Protein AF-A0A453N2D8-F1 (afdb_monomer)

Organism: Aegilops tauschii subsp. strangulata (NCBI:txid200361)

Foldseek 3Di:
DDDDDDPPDPDPDDDDPAPEEEAEEEQDDDPPPPDPPPDPDDDDDDDDDDDDDDDDPDPPPDPDCPDPPPDDDDAAQFADQWHWYWYWYDCVVVVDFIWTWTWTHHNVQQWIWTFIDGPPDDWTWIWIWGCCQWIWIDIPPDIDIDGGNRTDQGRCNCPPWAWDAWDDDPNAIWTWTDDPNFKIWTAGPPPSHTHYMYGDPPDDD

Solvent-accessible surface area (backbone atoms only — not comparable to full-atom values): 12905 Å² total; per-residue (Å²): 140,82,86,86,80,78,88,78,80,81,72,92,74,85,90,70,94,65,59,79,45,80,34,44,33,40,50,65,95,67,80,77,73,75,71,86,70,79,76,80,83,77,83,91,77,90,78,89,81,89,87,84,89,82,90,76,89,72,80,76,73,72,80,75,80,72,72,85,75,72,69,79,80,82,75,83,70,61,50,69,59,58,46,36,35,37,34,38,36,37,32,54,84,79,75,49,58,56,33,44,27,46,34,42,42,33,51,93,76,38,33,37,35,40,43,34,38,50,79,92,52,90,71,52,40,40,35,41,35,22,51,89,10,44,30,43,40,34,48,97,88,49,76,47,78,48,78,42,92,76,36,51,80,56,47,59,70,60,70,89,44,46,74,76,50,75,48,77,54,99,91,38,60,16,41,31,32,37,42,93,93,34,37,38,42,29,27,27,64,89,77,61,40,80,44,36,42,33,60,62,87,76,82,69,134

Secondary structure (DSSP, 8-state):
------------SS-S---EEEEEEE---------------PPPP-------------------------PPPPPPPPPPSEEEEEEEEE-GGGT--EEEEEEEEEGGGTEEEEEEEETT-SSPEEEEEETTSEEEEE-SS-EEEEE-TT-SPPTTTTTTPEEEEEEEETTEEEEEEEETTTEEEEEETTT--EEEEEE--S---

Radius of gyration: 25.48 Å; Cα contacts (8 Å, |Δi|>4): 328; chains: 1; bounding box: 40×33×103 Å

pLDDT: mean 71.45, std 26.88, range [21.84, 97.44]

InterPro domains:
  IPR038941 At4g14100-like [PTHR33880] (46-203)
  IPR059439 Domain of unknown function DUF8395 [PF28435] (78-203)

Nearest PDB structures (foldseek):
  2zf3-assembly1_B  TM=6.092E-01  e=2.807E-04  Chromobacterium violaceum
  8j07-assembly1_1N  TM=2.797E-01  e=1.535E-01  Homo sapiens
  8tie-assembly1_o  TM=2.659E-01  e=1.918E-01  Saccharomyces cerevisiae
  6rm3-assembly1_SGG  TM=3.012E-01  e=5.855E-01  Vairimorpha necatrix
  7mq8-assembly1_SG  TM=2.779E-01  e=1.429E+00  Homo sapiens

Mean predicted aligned error: 15.38 Å

Sequence (205 aa):
GAPLYGATFPHFRHTLPYCNFVWSVGIGRRIIPDKPQATPMAPPLLLLLLLPLLAVAAEAVPPNPAAAGGSAPPVPTPWPEQFHAVMFTNLTESGGRLQLIDLYYDWPRGRNLNLIHNQLSGDPTYDVEWTNGTSYIFDSASCRTIRFPVGVLPPDWLHGAVYLGRESTDGFDCHLWTKVDFVWYYEDVLTHRPVRWNFFNGTTP

Structure (mmCIF, N/CA/C/O backbone):
data_AF-A0A453N2D8-F1
#
_entry.id   AF-A0A453N2D8-F1
#
loop_
_atom_site.group_PDB
_atom_site.id
_atom_site.type_symbol
_atom_site.label_atom_id
_atom_site.label_alt_id
_atom_site.label_comp_id
_atom_site.label_asym_id
_atom_site.label_entity_id
_atom_site.label_seq_id
_atom_site.pdbx_PDB_ins_code
_atom_site.Cartn_x
_atom_site.Cartn_y
_atom_site.Cartn_z
_atom_site.occupancy
_atom_site.B_iso_or_equiv
_atom_site.auth_seq_id
_atom_site.auth_comp_id
_atom_site.auth_asym_id
_atom_site.auth_atom_id
_atom_site.pdbx_PDB_model_num
ATOM 1 N N . GLY A 1 1 ? 10.357 -14.069 -39.597 1.00 33.69 1 GLY A N 1
ATOM 2 C CA . GLY A 1 1 ? 10.489 -13.146 -38.459 1.00 33.69 1 GLY A CA 1
ATOM 3 C C . GLY A 1 1 ? 9.631 -11.942 -38.742 1.00 33.69 1 GLY A C 1
ATOM 4 O O . GLY A 1 1 ? 9.865 -11.296 -39.752 1.00 33.69 1 GLY A O 1
ATOM 5 N N . ALA A 1 2 ? 8.605 -11.710 -37.930 1.00 23.02 2 ALA A N 1
ATOM 6 C CA . ALA A 1 2 ? 7.723 -10.554 -38.047 1.00 23.02 2 ALA A CA 1
ATOM 7 C C . ALA A 1 2 ? 7.931 -9.658 -36.813 1.00 23.02 2 ALA A C 1
ATOM 9 O O . ALA A 1 2 ? 8.021 -10.199 -35.709 1.00 23.02 2 ALA A O 1
ATOM 10 N N . PRO A 1 3 ? 8.042 -8.329 -36.974 1.00 27.12 3 PRO A N 1
ATOM 11 C CA . PRO A 1 3 ? 8.184 -7.410 -35.857 1.00 27.12 3 PRO A CA 1
ATOM 12 C C . PRO A 1 3 ? 6.798 -7.125 -35.265 1.00 27.12 3 PRO A C 1
ATOM 14 O O . PRO A 1 3 ? 5.891 -6.705 -35.980 1.00 27.12 3 PRO A O 1
ATOM 17 N N . LEU A 1 4 ? 6.620 -7.346 -33.963 1.00 27.33 4 LEU A N 1
ATOM 18 C CA . LEU A 1 4 ? 5.427 -6.899 -33.241 1.00 27.33 4 LEU A CA 1
ATOM 19 C C . LEU A 1 4 ? 5.708 -5.515 -32.648 1.00 27.33 4 LEU A C 1
ATOM 21 O O . LEU A 1 4 ? 6.215 -5.382 -31.539 1.00 27.33 4 LEU A O 1
ATOM 25 N N . TYR A 1 5 ? 5.399 -4.485 -33.433 1.00 26.39 5 TYR A N 1
ATOM 26 C CA . TYR A 1 5 ? 5.182 -3.130 -32.939 1.00 26.39 5 TYR A CA 1
ATOM 27 C C . TYR A 1 5 ? 3.819 -3.050 -32.232 1.00 26.39 5 TYR A C 1
ATOM 29 O O . TYR A 1 5 ? 2.822 -3.534 -32.763 1.00 26.39 5 TYR A O 1
ATOM 37 N N . GLY A 1 6 ? 3.776 -2.347 -31.096 1.00 26.92 6 GLY A N 1
ATOM 38 C CA . GLY A 1 6 ? 2.590 -1.605 -30.657 1.00 26.92 6 GLY A CA 1
ATOM 39 C C . GLY A 1 6 ? 1.570 -2.356 -29.801 1.00 26.92 6 GLY A C 1
ATOM 40 O O . GLY A 1 6 ? 0.474 -2.656 -30.262 1.00 26.92 6 GLY A O 1
ATOM 41 N N . ALA A 1 7 ? 1.858 -2.528 -28.509 1.00 24.12 7 ALA A N 1
ATOM 42 C CA . ALA A 1 7 ? 0.799 -2.623 -27.505 1.00 24.12 7 ALA A CA 1
ATOM 43 C C . ALA A 1 7 ? 0.408 -1.202 -27.064 1.00 24.12 7 ALA A C 1
ATOM 45 O O . ALA A 1 7 ? 0.844 -0.697 -26.034 1.00 24.12 7 ALA A O 1
ATOM 46 N N . THR A 1 8 ? -0.385 -0.512 -27.882 1.00 21.84 8 THR A N 1
ATOM 47 C CA . THR A 1 8 ? -1.130 0.672 -27.436 1.00 21.84 8 THR A CA 1
ATOM 48 C C . THR A 1 8 ? -2.208 0.210 -26.459 1.00 21.84 8 THR A C 1
ATOM 50 O O . THR A 1 8 ? -3.181 -0.407 -26.883 1.00 21.84 8 THR A O 1
ATOM 53 N N . PHE A 1 9 ? -2.045 0.491 -25.163 1.00 29.12 9 PHE A N 1
ATOM 54 C CA . PHE A 1 9 ? -3.121 0.374 -24.175 1.00 29.12 9 PHE A CA 1
ATOM 55 C C . PHE A 1 9 ? -4.061 1.578 -24.345 1.00 29.12 9 PHE A C 1
ATOM 57 O O . PHE A 1 9 ? -3.649 2.706 -24.057 1.00 29.12 9 PHE A O 1
ATOM 64 N N . PRO A 1 10 ? -5.301 1.407 -24.837 1.00 27.83 10 PRO A N 1
ATOM 65 C CA . PRO A 1 10 ? -6.215 2.526 -24.958 1.00 27.83 10 PRO A CA 1
ATOM 66 C C . PRO A 1 10 ? -6.803 2.856 -23.579 1.00 27.83 10 PRO A C 1
ATOM 68 O O . PRO A 1 10 ? -7.276 1.981 -22.862 1.00 27.83 10 PRO A O 1
ATOM 71 N N . HIS A 1 11 ? -6.787 4.146 -23.242 1.00 29.97 11 HIS A N 1
ATOM 72 C CA . HIS A 1 11 ? -7.675 4.799 -22.275 1.00 29.97 11 HIS A CA 1
ATOM 73 C C . HIS A 1 11 ? -7.735 4.250 -20.834 1.00 29.97 11 HIS A C 1
ATOM 75 O O . HIS A 1 11 ? -8.739 3.696 -20.405 1.00 29.97 11 HIS A O 1
ATOM 81 N N . PHE A 1 12 ? -6.731 4.592 -20.017 1.00 31.98 12 PHE A N 1
ATOM 82 C CA . PHE A 1 12 ? -6.930 4.773 -18.563 1.00 31.98 12 PHE A CA 1
ATOM 83 C C . PHE A 1 12 ? -7.406 6.192 -18.190 1.00 31.98 12 PHE A C 1
ATOM 85 O O . PHE A 1 12 ? -7.742 6.463 -17.038 1.00 31.98 12 PHE A O 1
ATOM 92 N N . ARG A 1 13 ? -7.477 7.119 -19.157 1.00 29.47 13 ARG A N 1
ATOM 93 C CA . ARG A 1 13 ? -7.982 8.479 -18.933 1.00 29.47 13 ARG A CA 1
ATOM 94 C C . ARG A 1 13 ? -9.481 8.544 -19.235 1.00 29.47 13 ARG A C 1
ATOM 96 O O . ARG A 1 13 ? -9.863 8.385 -20.388 1.00 29.47 13 ARG A O 1
ATOM 103 N N . HIS A 1 14 ? -10.264 8.873 -18.206 1.00 29.16 14 HIS A N 1
ATOM 104 C CA . HIS A 1 14 ? -11.689 9.238 -18.235 1.00 29.16 14 HIS A CA 1
ATOM 105 C C . HIS A 1 14 ? -12.698 8.087 -18.393 1.00 29.16 14 HIS A C 1
ATOM 107 O O . HIS A 1 14 ? -13.226 7.929 -19.480 1.00 29.16 14 HIS A O 1
ATOM 113 N N . THR A 1 15 ? -13.010 7.357 -17.306 1.00 25.28 15 THR A N 1
ATOM 114 C CA . THR A 1 15 ? -14.372 6.849 -16.953 1.00 25.28 15 THR A CA 1
ATOM 115 C C . THR A 1 15 ? -14.331 5.800 -15.829 1.00 25.28 15 THR A C 1
ATOM 117 O O . THR A 1 15 ? -14.764 4.668 -16.015 1.00 25.28 15 THR A O 1
ATOM 120 N N . LEU A 1 16 ? -13.851 6.151 -14.635 1.00 27.80 16 LEU A N 1
ATOM 121 C CA . LEU A 1 16 ? -14.318 5.486 -13.412 1.00 27.80 16 LEU A CA 1
ATOM 122 C C . LEU A 1 16 ? -14.614 6.586 -12.383 1.00 27.80 16 LEU A C 1
ATOM 124 O O . LEU A 1 16 ? -13.899 7.593 -12.363 1.00 27.80 16 LEU A O 1
ATOM 128 N N . PRO A 1 17 ? -15.669 6.464 -11.561 1.00 23.95 17 PRO A N 1
ATOM 129 C CA . PRO A 1 17 ? -15.865 7.336 -10.412 1.00 23.95 17 PRO A CA 1
ATOM 130 C C . PRO A 1 17 ? -14.797 6.973 -9.372 1.00 23.95 17 PRO A C 1
ATOM 132 O O . PRO A 1 17 ? -15.037 6.212 -8.443 1.00 23.95 17 PRO A O 1
ATOM 135 N N . TYR A 1 18 ? -13.569 7.441 -9.587 1.00 28.91 18 TYR A N 1
ATOM 136 C CA . TYR A 1 18 ? -12.449 7.163 -8.702 1.00 28.91 18 TYR A CA 1
ATOM 137 C C . TYR A 1 18 ? -12.652 7.933 -7.396 1.00 28.91 18 TYR A C 1
ATOM 139 O O . TYR A 1 18 ? -12.606 9.165 -7.374 1.00 28.91 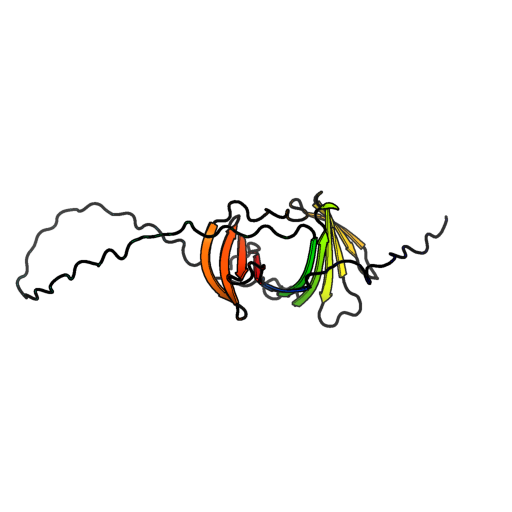18 TYR A O 1
ATOM 147 N N . CYS A 1 19 ? -12.848 7.223 -6.287 1.00 27.41 19 CYS A N 1
ATOM 148 C CA . CYS A 1 19 ? -12.496 7.789 -4.997 1.00 27.41 19 CYS A CA 1
ATOM 149 C C . CYS A 1 19 ? -10.964 7.884 -4.968 1.00 27.41 19 CYS A C 1
ATOM 151 O O . CYS A 1 19 ? -10.288 6.862 -4.965 1.00 27.41 19 CYS A O 1
ATOM 153 N N . ASN A 1 20 ? -10.430 9.104 -5.051 1.00 26.39 20 ASN A N 1
ATOM 154 C CA . ASN A 1 20 ? -9.000 9.362 -4.912 1.00 26.39 20 ASN A CA 1
ATOM 155 C C . ASN A 1 20 ? -8.641 9.390 -3.431 1.00 26.39 20 ASN A C 1
ATOM 157 O O . ASN A 1 20 ? -9.319 10.059 -2.644 1.00 26.39 20 ASN A O 1
ATOM 161 N N . PHE A 1 21 ? -7.559 8.715 -3.066 1.00 35.72 21 PHE A N 1
ATOM 162 C CA . PHE A 1 21 ? -7.056 8.727 -1.701 1.00 35.72 21 PHE A CA 1
ATOM 163 C C . PHE A 1 21 ? -5.531 8.792 -1.663 1.00 35.72 21 PHE A C 1
ATOM 165 O O . PHE A 1 21 ? -4.888 8.346 -2.607 1.00 35.72 21 PHE A O 1
ATOM 172 N N . VAL A 1 22 ? -4.965 9.344 -0.588 1.00 31.97 22 VAL A N 1
ATOM 173 C CA . VAL A 1 22 ? -3.514 9.455 -0.369 1.00 31.97 22 VAL A CA 1
ATOM 174 C C . VAL A 1 22 ? -3.177 8.806 0.973 1.00 31.97 22 VAL A C 1
ATOM 176 O O . VAL A 1 22 ? -3.731 9.229 1.983 1.00 31.97 22 VAL A O 1
ATOM 179 N N . TRP A 1 23 ? -2.280 7.818 0.989 1.00 45.53 23 TRP A N 1
ATOM 180 C CA . TRP A 1 23 ? -1.894 7.027 2.166 1.00 45.53 23 TRP A CA 1
ATOM 181 C C . TRP A 1 23 ? -0.371 6.931 2.331 1.00 45.53 23 TRP A C 1
ATOM 183 O O . TRP A 1 23 ? 0.383 7.099 1.371 1.00 45.53 23 TRP A O 1
ATOM 193 N N . SER A 1 24 ? 0.080 6.549 3.527 1.00 31.31 24 SER A N 1
ATOM 194 C CA . SER A 1 24 ? 1.487 6.243 3.823 1.00 31.31 24 SER A CA 1
ATOM 195 C C . SER A 1 24 ? 1.685 4.737 4.048 1.00 31.31 24 SER A C 1
ATOM 197 O O . SER A 1 24 ? 1.045 4.125 4.900 1.00 31.31 24 SER A O 1
ATOM 199 N N . VAL A 1 25 ? 2.627 4.127 3.336 1.00 39.00 25 VAL A N 1
ATOM 200 C CA . VAL A 1 25 ? 3.178 2.789 3.598 1.00 39.00 25 VAL A CA 1
ATOM 201 C C . VAL A 1 25 ? 4.534 2.960 4.271 1.00 39.00 25 VAL A C 1
ATOM 203 O O . VAL A 1 25 ? 5.553 3.236 3.642 1.00 39.00 25 VAL A O 1
ATOM 206 N N . GLY A 1 26 ? 4.577 2.817 5.588 1.00 28.16 26 GLY A N 1
ATOM 207 C CA . GLY A 1 26 ? 5.847 2.811 6.303 1.00 28.16 26 GLY A CA 1
ATOM 208 C C . GLY A 1 26 ? 6.358 1.384 6.443 1.00 28.16 26 GLY A C 1
ATOM 209 O O . GLY A 1 26 ? 5.728 0.590 7.134 1.00 28.16 26 GLY A O 1
ATOM 210 N N . ILE A 1 27 ? 7.526 1.049 5.892 1.00 31.08 27 ILE A N 1
ATOM 211 C CA . ILE A 1 27 ? 8.365 0.055 6.572 1.00 31.08 27 ILE A CA 1
ATOM 212 C C . ILE A 1 27 ? 9.108 0.854 7.637 1.00 31.08 27 ILE A C 1
ATOM 214 O O . ILE A 1 27 ? 10.004 1.632 7.326 1.00 31.08 27 ILE A O 1
ATOM 218 N N . GLY A 1 28 ? 8.630 0.763 8.875 1.00 26.30 28 GLY A N 1
ATOM 219 C CA . GLY A 1 28 ? 9.186 1.496 10.003 1.00 26.30 28 GLY A CA 1
ATOM 220 C C . GLY A 1 28 ? 9.259 0.608 11.233 1.00 26.30 28 GLY A C 1
ATOM 221 O O . GLY A 1 28 ? 8.297 -0.099 11.547 1.00 26.30 28 GLY A O 1
ATOM 222 N N . ARG A 1 29 ? 10.386 0.663 11.946 1.00 32.78 29 ARG A N 1
ATOM 223 C CA . ARG A 1 29 ? 10.561 0.055 13.271 1.00 32.78 29 ARG A CA 1
ATOM 224 C C . ARG A 1 29 ? 9.461 0.516 14.229 1.00 32.78 29 ARG A C 1
ATOM 226 O O . ARG A 1 29 ? 9.515 1.623 14.762 1.00 32.78 29 ARG A O 1
ATOM 233 N N . ARG A 1 30 ? 8.512 -0.367 14.538 1.00 37.91 30 ARG A N 1
ATOM 234 C CA . ARG A 1 30 ? 7.788 -0.290 15.807 1.00 37.91 30 ARG A CA 1
ATOM 235 C C . ARG A 1 30 ? 8.474 -1.237 16.781 1.00 37.91 30 ARG A C 1
ATOM 237 O O . ARG A 1 30 ? 8.550 -2.434 16.523 1.00 37.91 30 ARG A O 1
ATOM 244 N N . ILE A 1 31 ? 8.991 -0.691 17.882 1.00 34.50 31 ILE A N 1
ATOM 245 C CA . ILE A 1 31 ? 9.300 -1.492 19.069 1.00 34.50 31 ILE A CA 1
ATOM 246 C C . ILE A 1 31 ? 7.994 -2.194 19.417 1.00 34.50 31 ILE A C 1
ATOM 248 O O . ILE A 1 31 ? 6.998 -1.512 19.649 1.00 34.50 31 ILE A O 1
ATOM 252 N N . ILE A 1 32 ? 7.989 -3.525 19.350 1.00 38.12 32 ILE A N 1
ATOM 253 C CA . ILE A 1 32 ? 6.866 -4.365 19.764 1.00 38.12 32 ILE A CA 1
ATOM 254 C C . ILE A 1 32 ? 6.465 -3.859 21.155 1.00 38.12 32 ILE A C 1
ATOM 256 O O . ILE A 1 32 ? 7.274 -4.000 22.074 1.00 38.12 32 ILE A O 1
ATOM 260 N N . PRO A 1 33 ? 5.299 -3.207 21.343 1.00 37.16 33 PRO A N 1
ATOM 261 C CA . PRO A 1 33 ? 4.818 -3.019 22.695 1.00 37.16 33 PRO A CA 1
ATOM 262 C C . PRO A 1 33 ? 4.612 -4.431 23.222 1.00 37.16 33 PRO A C 1
ATOM 264 O O . PRO A 1 33 ? 3.903 -5.216 22.582 1.00 37.16 33 PRO A O 1
ATOM 267 N N . ASP A 1 34 ? 5.312 -4.773 24.306 1.00 34.62 34 ASP A N 1
ATOM 268 C CA . ASP A 1 34 ? 5.192 -6.082 24.930 1.00 34.62 34 ASP A CA 1
ATOM 269 C C . ASP A 1 34 ? 3.712 -6.437 24.990 1.00 34.62 34 ASP A C 1
ATOM 271 O O . ASP A 1 34 ? 2.885 -5.689 25.526 1.00 34.62 34 ASP A O 1
ATOM 275 N N . LYS A 1 35 ? 3.371 -7.574 24.376 1.00 37.62 35 LYS A N 1
ATOM 276 C CA . LYS A 1 35 ? 2.091 -8.235 24.605 1.00 37.62 35 LYS A CA 1
ATOM 277 C C . LYS A 1 35 ? 1.835 -8.151 26.111 1.00 37.62 35 LYS A C 1
ATOM 279 O O . LYS A 1 35 ? 2.748 -8.531 26.844 1.00 37.62 35 LYS A O 1
ATOM 284 N N . PRO A 1 36 ? 0.665 -7.690 26.590 1.00 36.00 36 PRO A N 1
ATOM 285 C CA . PRO A 1 36 ? 0.379 -7.686 28.016 1.00 36.00 36 PRO A CA 1
ATOM 286 C C . PRO A 1 36 ? 0.580 -9.108 28.539 1.00 36.00 36 PRO A C 1
ATOM 288 O O . PRO A 1 36 ? -0.225 -10.005 28.275 1.00 36.00 36 PRO A O 1
ATOM 291 N N . GLN A 1 37 ? 1.716 -9.352 29.188 1.00 32.47 37 GLN A N 1
ATOM 292 C CA . GLN A 1 37 ? 1.982 -10.626 29.817 1.00 32.47 37 GLN A CA 1
ATOM 293 C C . GLN A 1 37 ? 1.040 -10.678 31.007 1.00 32.47 37 GLN A C 1
ATOM 295 O O . GLN A 1 37 ? 1.155 -9.889 31.944 1.00 32.47 37 GLN A O 1
ATOM 300 N N . ALA A 1 38 ? 0.075 -11.593 30.943 1.00 39.25 38 ALA A N 1
ATOM 301 C CA . ALA A 1 38 ? -0.656 -12.005 32.122 1.00 39.25 38 ALA A CA 1
ATOM 302 C C . ALA A 1 38 ? 0.386 -12.468 33.145 1.00 39.25 38 ALA A C 1
ATOM 304 O O . ALA A 1 38 ? 1.098 -13.449 32.918 1.00 39.25 38 ALA A O 1
ATOM 305 N N . THR A 1 39 ? 0.524 -11.717 34.231 1.00 37.22 39 THR A N 1
ATOM 306 C CA . THR A 1 39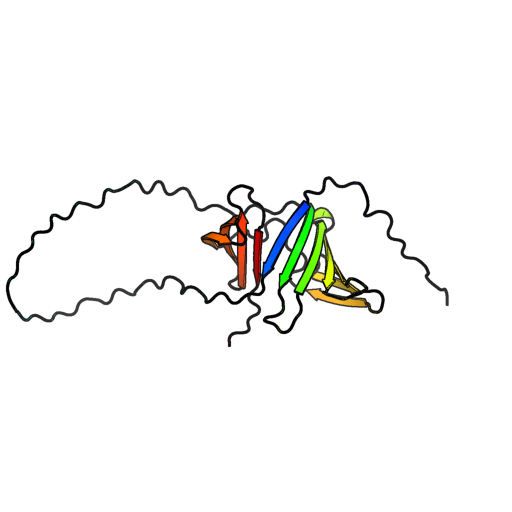 ? 1.396 -12.078 35.340 1.00 37.22 39 THR A CA 1
ATOM 307 C C . THR A 1 39 ? 0.916 -13.417 35.906 1.00 37.22 39 THR A C 1
ATOM 309 O O . THR A 1 39 ? -0.252 -13.538 36.286 1.00 37.22 39 THR A O 1
ATOM 312 N N . PRO A 1 40 ? 1.762 -14.461 35.964 1.00 35.38 40 PRO A N 1
ATOM 313 C CA . PRO A 1 40 ? 1.394 -15.667 36.681 1.00 35.38 40 PRO A CA 1
ATOM 314 C C . PRO A 1 40 ? 1.339 -15.334 38.176 1.00 35.38 40 PRO A C 1
ATOM 316 O O . PRO A 1 40 ? 2.347 -14.981 38.787 1.00 35.38 40 PRO A O 1
ATOM 319 N N . MET A 1 41 ? 0.142 -15.422 38.762 1.00 38.44 41 MET A N 1
ATOM 320 C CA . MET A 1 41 ? -0.046 -15.390 40.212 1.00 38.44 41 MET A CA 1
ATOM 321 C C . MET A 1 41 ? 0.745 -16.544 40.838 1.00 38.44 41 MET A C 1
ATOM 323 O O . MET A 1 41 ? 0.408 -17.713 40.649 1.00 38.44 41 MET A O 1
ATOM 327 N N . ALA A 1 42 ? 1.803 -16.217 41.576 1.00 39.06 42 ALA A N 1
ATOM 328 C CA . ALA A 1 42 ? 2.488 -17.166 42.443 1.00 39.06 42 ALA A CA 1
ATOM 329 C C . ALA A 1 42 ? 1.640 -17.432 43.710 1.00 39.06 42 ALA A C 1
ATOM 331 O O . ALA A 1 42 ? 1.000 -16.506 44.215 1.00 39.06 42 ALA A O 1
ATOM 332 N N . PRO A 1 43 ? 1.618 -18.670 44.242 1.00 37.28 43 PRO A N 1
ATOM 333 C CA . PRO A 1 43 ? 0.859 -19.011 45.444 1.00 37.28 43 PRO A CA 1
ATOM 334 C C . PRO A 1 43 ? 1.562 -18.504 46.721 1.00 37.28 43 PRO A C 1
ATOM 336 O O . PRO A 1 43 ? 2.789 -18.376 46.734 1.00 37.28 43 PRO A O 1
ATOM 339 N N . PRO A 1 44 ? 0.823 -18.230 47.816 1.00 43.28 44 PRO A N 1
ATOM 340 C CA . PRO A 1 44 ? 1.389 -17.604 49.002 1.00 43.28 44 PRO A CA 1
ATOM 341 C C . PRO A 1 44 ? 2.066 -18.653 49.890 1.00 43.28 44 PRO A C 1
ATOM 343 O O . PRO A 1 44 ? 1.421 -19.581 50.377 1.00 43.28 44 PRO A O 1
ATOM 346 N N . LEU A 1 45 ? 3.364 -18.483 50.142 1.00 41.41 45 LEU A N 1
ATOM 347 C CA . LEU A 1 45 ? 4.061 -19.170 51.227 1.00 41.41 45 LEU A CA 1
ATOM 348 C C . LEU A 1 45 ? 4.231 -18.215 52.411 1.00 41.41 45 LEU A C 1
ATOM 350 O O . LEU A 1 45 ? 4.793 -17.128 52.294 1.00 41.41 45 LEU A O 1
ATOM 354 N N . LEU A 1 46 ? 3.687 -18.672 53.538 1.00 44.28 46 LEU A N 1
ATOM 355 C CA . LEU A 1 46 ? 3.794 -18.149 54.896 1.00 44.28 46 LEU A CA 1
ATOM 356 C C . LEU A 1 46 ? 5.214 -17.662 55.235 1.00 44.28 46 LEU A C 1
ATOM 358 O O . LEU A 1 46 ? 6.142 -18.465 55.227 1.00 44.28 46 LEU A O 1
ATOM 362 N N . LEU A 1 47 ? 5.355 -16.413 55.688 1.00 39.56 47 LEU A N 1
ATOM 363 C CA . LEU A 1 47 ? 6.371 -16.051 56.681 1.00 39.56 47 LEU A CA 1
ATOM 364 C C . LEU A 1 47 ? 5.863 -14.882 57.546 1.00 39.56 47 LEU A C 1
ATOM 366 O O . LEU A 1 47 ? 5.758 -13.740 57.106 1.00 39.56 47 LEU A O 1
ATOM 370 N N . LEU A 1 48 ? 5.502 -15.208 58.787 1.00 40.53 48 LEU A N 1
ATOM 371 C CA . LEU A 1 48 ? 5.273 -14.272 59.889 1.00 40.53 48 LEU A CA 1
ATOM 372 C C . LEU A 1 48 ? 6.606 -13.634 60.309 1.00 40.53 48 LEU A C 1
ATOM 374 O O . LEU A 1 48 ? 7.576 -14.374 60.442 1.00 40.53 48 LEU A O 1
ATOM 378 N N . LEU A 1 49 ? 6.619 -12.318 60.586 1.00 38.53 49 LEU A N 1
ATOM 379 C CA . LEU A 1 49 ? 7.210 -11.680 61.788 1.00 38.53 49 LEU A CA 1
ATOM 380 C C . LEU A 1 49 ? 7.167 -10.126 61.710 1.00 38.53 49 LEU A C 1
ATOM 382 O O . LEU A 1 49 ? 8.001 -9.490 61.081 1.00 38.53 49 LEU A O 1
ATOM 386 N N . LEU A 1 50 ? 6.150 -9.560 62.376 1.00 40.53 50 LEU A N 1
ATOM 387 C CA . LEU A 1 50 ? 6.128 -8.393 63.290 1.00 40.53 50 LEU A CA 1
ATOM 388 C C . LEU A 1 50 ? 7.038 -7.158 63.057 1.00 40.53 50 LEU A C 1
ATOM 390 O O . LEU A 1 50 ? 8.227 -7.215 63.346 1.00 40.53 50 LEU A O 1
ATOM 394 N N . LEU A 1 51 ? 6.420 -5.987 62.810 1.00 39.66 51 LEU A N 1
ATOM 395 C CA . LEU A 1 51 ? 6.743 -4.685 63.446 1.00 39.66 51 LEU A CA 1
ATOM 396 C C . LEU A 1 51 ? 5.533 -3.709 63.356 1.00 39.66 51 LEU A C 1
ATOM 398 O O . LEU A 1 51 ? 4.721 -3.858 62.441 1.00 39.66 51 LEU A O 1
ATOM 402 N N . PRO A 1 52 ? 5.341 -2.770 64.313 1.00 45.59 52 PRO A N 1
ATOM 403 C CA . PRO A 1 52 ? 4.023 -2.225 64.655 1.00 45.59 52 PRO A CA 1
ATOM 404 C C . PRO A 1 52 ? 3.711 -0.810 64.117 1.00 45.59 52 PRO A C 1
ATOM 406 O O . PRO A 1 52 ? 4.595 0.018 63.941 1.00 45.59 52 PRO A O 1
ATOM 409 N N . LEU A 1 53 ? 2.399 -0.564 63.981 1.00 46.66 53 LEU A N 1
ATOM 410 C CA . LEU A 1 53 ? 1.635 0.688 64.136 1.00 46.66 53 LEU A CA 1
ATOM 411 C C . LEU A 1 53 ? 2.072 1.963 63.376 1.00 46.66 53 LEU A C 1
ATOM 413 O O . LEU A 1 53 ? 2.929 2.712 63.831 1.00 46.66 53 LEU A O 1
ATOM 417 N N . LEU A 1 54 ? 1.305 2.315 62.336 1.00 43.66 54 LEU A N 1
ATOM 418 C CA . LEU A 1 54 ? 0.882 3.697 62.060 1.00 43.66 54 LEU A CA 1
ATOM 419 C C . LEU A 1 54 ? -0.411 3.680 61.231 1.00 43.66 54 LEU A C 1
ATOM 421 O O . LEU A 1 54 ? -0.476 3.112 60.144 1.00 43.66 54 LEU A O 1
ATOM 425 N N . ALA A 1 55 ? -1.460 4.259 61.809 1.00 48.56 55 ALA A N 1
ATOM 426 C CA . ALA A 1 55 ? -2.794 4.342 61.243 1.00 48.56 55 ALA A CA 1
ATOM 427 C C . ALA A 1 55 ? -2.889 5.465 60.202 1.00 48.56 55 ALA A C 1
ATOM 429 O O . ALA A 1 55 ? -2.585 6.613 60.514 1.00 48.56 55 ALA A O 1
ATOM 430 N N . VAL A 1 56 ? -3.419 5.145 59.020 1.00 47.75 56 VAL A N 1
ATOM 431 C CA . VAL A 1 56 ? -4.228 6.063 58.207 1.00 47.75 56 VAL A CA 1
ATOM 432 C C . VAL A 1 56 ? -5.391 5.243 57.657 1.00 47.75 56 VAL A C 1
ATOM 434 O O . VAL A 1 56 ? -5.214 4.394 56.787 1.00 47.75 56 VAL A O 1
ATOM 437 N N . ALA A 1 57 ? -6.586 5.471 58.200 1.00 47.50 57 ALA A N 1
ATOM 438 C CA . ALA A 1 57 ? -7.823 5.032 57.576 1.00 47.50 57 ALA A CA 1
ATOM 439 C C . ALA A 1 57 ? -8.075 5.945 56.368 1.00 47.50 57 ALA A C 1
ATOM 441 O O . ALA A 1 57 ? -8.615 7.038 56.512 1.00 47.50 57 ALA A O 1
ATOM 442 N N . ALA A 1 58 ? -7.620 5.529 55.188 1.00 51.41 58 ALA A N 1
ATOM 443 C CA . ALA A 1 58 ? -8.142 6.068 53.943 1.00 51.41 58 ALA A CA 1
ATOM 444 C C . ALA A 1 58 ? -9.457 5.332 53.671 1.00 51.41 58 ALA A C 1
ATOM 446 O O . ALA A 1 58 ? -9.453 4.120 53.451 1.00 51.41 58 ALA A O 1
ATOM 447 N N . GLU A 1 59 ? -10.583 6.043 53.742 1.00 45.47 59 GLU A N 1
ATOM 448 C CA . GLU A 1 59 ? -11.853 5.534 53.235 1.00 45.47 59 GLU A CA 1
ATOM 449 C C . GLU A 1 59 ? -11.654 5.153 51.766 1.00 45.47 59 GLU A C 1
ATOM 451 O O . GLU A 1 59 ? -11.422 6.000 50.901 1.00 45.47 59 GLU A O 1
ATOM 456 N N . ALA A 1 60 ? -11.691 3.850 51.492 1.00 47.53 60 ALA A N 1
ATOM 457 C CA . ALA A 1 60 ? -11.745 3.338 50.141 1.00 47.53 60 ALA A CA 1
ATOM 458 C C . ALA A 1 60 ? -13.097 3.753 49.556 1.00 47.53 60 ALA A C 1
ATOM 460 O O . ALA A 1 60 ? -14.117 3.104 49.788 1.00 47.53 60 ALA A O 1
ATOM 461 N N . VAL A 1 61 ? -13.099 4.862 48.816 1.00 54.28 61 VAL A N 1
ATOM 462 C CA . VAL A 1 61 ? -14.176 5.194 47.887 1.00 54.28 61 VAL A CA 1
ATOM 463 C C . VAL A 1 61 ? -14.350 3.960 46.997 1.00 54.28 61 VAL A C 1
ATOM 465 O O . VAL A 1 61 ? -13.385 3.571 46.329 1.00 54.28 61 VAL A O 1
ATOM 468 N N . PRO A 1 62 ? -15.513 3.284 47.010 1.00 56.62 62 PRO A N 1
ATOM 469 C CA . PRO A 1 62 ? -15.721 2.152 46.127 1.00 56.62 62 PRO A CA 1
ATOM 470 C C . PRO A 1 62 ? -15.516 2.651 44.694 1.00 56.62 62 PRO A C 1
ATOM 472 O O . PRO A 1 62 ? -16.021 3.730 44.362 1.00 56.62 62 PRO A O 1
ATOM 475 N N . PRO A 1 63 ? -14.772 1.927 43.837 1.00 53.47 63 PRO A N 1
ATOM 476 C CA . PRO A 1 63 ? -14.729 2.273 42.432 1.00 53.47 63 PRO A CA 1
ATOM 477 C C . PRO A 1 63 ? -16.173 2.262 41.950 1.00 53.47 63 PRO A C 1
ATOM 479 O O . PRO A 1 63 ? -16.849 1.234 41.991 1.00 53.47 63 PRO A O 1
ATOM 482 N N . ASN A 1 64 ? -16.657 3.444 41.574 1.00 48.19 64 ASN A N 1
ATOM 483 C CA . ASN A 1 64 ? -17.927 3.605 40.901 1.00 48.19 64 ASN A CA 1
ATOM 484 C C . ASN A 1 64 ? -17.914 2.593 39.747 1.00 48.19 64 ASN A C 1
ATOM 486 O O . ASN A 1 64 ? -17.011 2.687 38.906 1.00 48.19 64 ASN A O 1
ATOM 490 N N . PRO A 1 65 ? -18.821 1.601 39.697 1.00 46.91 65 PRO A N 1
ATOM 491 C CA . PRO A 1 65 ? -18.935 0.745 38.538 1.00 46.91 65 PRO A CA 1
ATOM 492 C C . PRO A 1 65 ? -19.600 1.606 37.466 1.00 46.91 65 PRO A C 1
ATOM 494 O O . PRO A 1 65 ? -20.793 1.492 37.197 1.00 46.91 65 PRO A O 1
ATOM 497 N N . ALA A 1 66 ? -18.826 2.531 36.892 1.00 47.25 66 ALA A N 1
ATOM 498 C CA . ALA A 1 66 ? -19.142 3.116 35.612 1.00 47.25 66 ALA A CA 1
ATOM 499 C C . ALA A 1 66 ? -19.308 1.919 34.686 1.00 47.25 66 ALA A C 1
ATOM 501 O O . ALA A 1 66 ? -18.366 1.162 34.445 1.00 47.25 66 ALA A O 1
ATOM 502 N N . ALA A 1 67 ? -20.567 1.696 34.329 1.00 47.09 67 ALA A N 1
ATOM 503 C CA . ALA A 1 67 ? -21.041 0.569 33.573 1.00 47.09 67 ALA A CA 1
ATOM 504 C C . ALA A 1 67 ? -20.043 0.237 32.464 1.00 47.09 67 ALA A C 1
ATOM 506 O O . ALA A 1 67 ? -19.779 1.060 31.586 1.00 47.09 67 ALA A O 1
ATOM 507 N N . ALA A 1 68 ? -19.509 -0.983 32.500 1.00 46.34 68 ALA A N 1
ATOM 508 C CA . ALA A 1 68 ? -18.883 -1.605 31.350 1.00 46.34 68 ALA A CA 1
ATOM 509 C C . ALA A 1 68 ? -19.977 -1.857 30.298 1.00 46.34 68 ALA A C 1
ATOM 511 O O . ALA A 1 68 ? -20.374 -2.987 30.035 1.00 46.34 68 ALA A O 1
ATOM 512 N N . GLY A 1 69 ? -20.494 -0.783 29.703 1.00 44.22 69 GLY A N 1
ATOM 513 C CA . GLY A 1 69 ? -21.262 -0.798 28.467 1.00 44.22 69 GLY A CA 1
ATOM 514 C C . GLY A 1 69 ? -20.311 -0.972 27.291 1.00 44.22 69 GLY A C 1
ATOM 515 O O . GLY A 1 69 ? -20.317 -0.160 26.373 1.00 44.22 69 GLY A O 1
ATOM 516 N N . GLY A 1 70 ? -19.428 -1.972 27.367 1.00 55.03 70 GLY A N 1
ATOM 517 C CA . GLY A 1 70 ? -18.439 -2.235 26.336 1.00 55.03 70 GLY A CA 1
ATOM 518 C C . GLY A 1 70 ? -19.154 -2.660 25.065 1.00 55.03 70 GLY A C 1
ATOM 519 O O . GLY A 1 70 ? -19.548 -3.817 24.934 1.00 55.03 70 GLY A O 1
ATOM 520 N N . SER A 1 71 ? -19.342 -1.721 24.139 1.00 74.56 71 SER A N 1
ATOM 521 C CA . SER A 1 71 ? -19.680 -2.044 22.759 1.00 74.56 71 SER A CA 1
ATOM 522 C C . SER A 1 71 ? -18.655 -3.047 22.235 1.00 74.56 71 SER A C 1
ATOM 524 O O . SER A 1 71 ? -17.470 -2.946 22.568 1.00 74.56 71 SER A O 1
ATOM 526 N N . ALA A 1 72 ? -19.100 -4.004 21.419 1.00 85.25 72 ALA A N 1
ATOM 527 C CA . ALA A 1 72 ? -18.183 -4.921 20.757 1.00 85.25 72 ALA A CA 1
ATOM 528 C C . ALA A 1 72 ? -17.055 -4.132 20.056 1.00 85.25 72 ALA A C 1
ATOM 530 O O . ALA A 1 72 ? -17.317 -3.034 19.547 1.00 85.25 72 ALA A O 1
ATOM 531 N N . PRO A 1 73 ? -15.812 -4.649 20.039 1.00 89.00 73 PRO A N 1
ATOM 532 C CA . PRO A 1 73 ? -14.727 -4.009 19.309 1.00 89.00 73 PRO A CA 1
ATOM 533 C C . PRO A 1 73 ? -15.112 -3.761 17.842 1.00 89.00 73 PRO A C 1
ATOM 535 O O . PRO A 1 73 ? -15.821 -4.586 17.257 1.00 89.00 73 PRO A O 1
ATOM 538 N N . PRO A 1 74 ? -14.647 -2.657 17.234 1.00 94.75 74 PRO A N 1
ATOM 539 C CA . PRO A 1 74 ? -14.899 -2.384 15.827 1.00 94.75 74 PRO A CA 1
ATOM 540 C C . PRO A 1 74 ? -14.261 -3.464 14.943 1.00 94.75 74 PRO A C 1
ATOM 542 O O . PRO A 1 74 ? -13.170 -3.974 15.222 1.00 94.75 74 PRO A O 1
ATOM 545 N N . VAL A 1 75 ? -14.952 -3.793 13.856 1.00 94.81 75 VAL A N 1
ATOM 546 C CA . VAL A 1 75 ? -14.478 -4.720 12.821 1.00 94.81 75 VAL A CA 1
ATOM 547 C C . VAL A 1 75 ? -13.896 -3.891 11.669 1.00 94.81 75 VAL A C 1
ATOM 549 O O . VAL A 1 75 ? -14.498 -2.869 11.341 1.00 94.81 75 VAL A O 1
ATOM 552 N N . PRO A 1 76 ? -12.763 -4.296 11.058 1.00 94.56 76 PRO A N 1
ATOM 553 C CA . PRO A 1 76 ? -12.205 -3.590 9.907 1.00 94.56 76 PRO A CA 1
ATOM 554 C C . PRO A 1 76 ? -13.205 -3.500 8.755 1.00 94.56 76 PRO A C 1
ATOM 556 O O . PRO A 1 76 ? -13.904 -4.475 8.458 1.00 94.56 76 PRO A O 1
ATOM 559 N N . THR A 1 77 ? -13.226 -2.364 8.067 1.00 95.19 77 THR A N 1
ATOM 560 C CA . THR A 1 77 ? -14.070 -2.174 6.890 1.00 95.19 77 THR A CA 1
ATOM 561 C C . THR A 1 77 ? -13.478 -2.944 5.705 1.00 95.19 77 THR A C 1
ATOM 563 O O . THR A 1 77 ? -12.295 -2.764 5.394 1.00 95.19 77 THR A O 1
ATOM 566 N N . PRO A 1 78 ? -14.256 -3.807 5.018 1.00 95.00 78 PRO A N 1
ATOM 567 C CA . PRO A 1 78 ? -13.794 -4.435 3.788 1.00 95.00 78 PRO A CA 1
ATOM 568 C C . PRO A 1 78 ? -13.411 -3.378 2.757 1.00 95.00 78 PRO A C 1
ATOM 570 O O . PRO A 1 78 ? -14.074 -2.347 2.623 1.00 95.00 78 PRO A O 1
ATOM 573 N N . TRP A 1 79 ? -12.353 -3.637 2.002 1.00 94.00 79 TRP A N 1
ATOM 574 C CA . TRP A 1 79 ? -11.963 -2.723 0.941 1.00 94.00 79 TRP A CA 1
ATOM 575 C C . TRP A 1 79 ? -13.029 -2.646 -0.158 1.00 94.00 79 TRP A C 1
ATOM 577 O O . TRP A 1 79 ? -13.685 -3.647 -0.452 1.00 94.00 79 TRP A O 1
ATOM 587 N N . PRO A 1 80 ? -13.182 -1.488 -0.825 1.00 93.75 80 PRO A N 1
ATOM 588 C CA . PRO A 1 80 ? -13.958 -1.418 -2.054 1.00 93.75 80 PRO A CA 1
ATOM 589 C C . PRO A 1 80 ? -13.400 -2.390 -3.098 1.00 93.75 80 PRO A C 1
ATOM 591 O O . PRO A 1 80 ? -12.186 -2.526 -3.238 1.00 93.75 80 PRO A O 1
ATOM 594 N N . GLU A 1 81 ? -14.273 -3.015 -3.889 1.00 94.25 81 GLU A N 1
ATOM 595 C CA . GLU A 1 81 ? -13.848 -3.936 -4.955 1.00 94.25 81 GLU A CA 1
ATOM 596 C C . GLU A 1 81 ? -12.969 -3.252 -6.015 1.00 94.25 81 GLU A C 1
ATOM 598 O O . GLU A 1 81 ? -12.171 -3.905 -6.688 1.00 94.25 81 GLU A O 1
ATOM 603 N N . GLN A 1 82 ? -13.110 -1.934 -6.169 1.00 96.00 82 GLN A N 1
ATOM 604 C CA . GLN A 1 82 ? -12.306 -1.123 -7.072 1.00 96.00 82 GLN A CA 1
ATOM 605 C C . GLN A 1 82 ? -11.982 0.217 -6.418 1.00 96.00 82 GLN A C 1
ATOM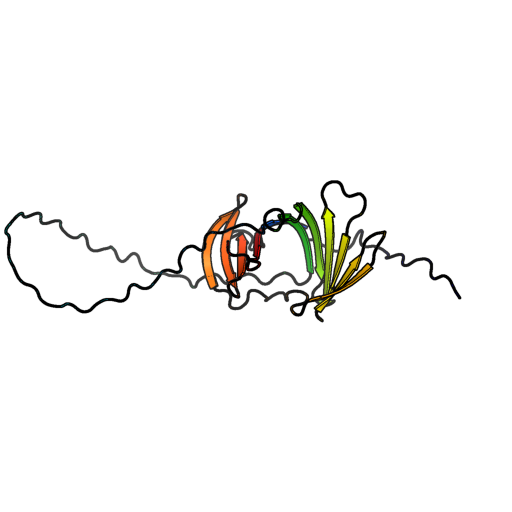 607 O O . GLN A 1 82 ? -12.876 0.894 -5.908 1.00 96.00 82 GLN A O 1
ATOM 612 N N . PHE A 1 83 ? -10.716 0.625 -6.460 1.00 92.56 83 PHE A N 1
ATOM 613 C CA . PHE A 1 83 ? -10.306 1.953 -6.012 1.00 92.56 83 PHE A CA 1
ATOM 614 C C . PHE A 1 83 ? -8.986 2.386 -6.649 1.00 92.56 83 PHE A C 1
ATOM 616 O O . PHE A 1 83 ? -8.239 1.579 -7.205 1.00 92.56 83 PHE A O 1
ATOM 623 N N . HIS A 1 84 ? -8.713 3.685 -6.544 1.00 93.81 84 HIS A N 1
ATOM 624 C CA . HIS A 1 84 ? -7.415 4.271 -6.834 1.00 93.81 84 HIS A CA 1
ATOM 625 C C . HIS A 1 84 ? -6.844 4.877 -5.550 1.00 93.81 84 HIS A C 1
ATOM 627 O O . HIS A 1 84 ? -7.538 5.617 -4.854 1.00 93.81 84 HIS A O 1
ATOM 633 N N . ALA A 1 85 ? -5.591 4.573 -5.238 1.00 89.88 85 ALA A N 1
ATOM 634 C CA . ALA A 1 85 ? -4.900 5.121 -4.083 1.00 89.88 85 ALA A CA 1
ATOM 635 C C . ALA A 1 85 ? -3.494 5.575 -4.459 1.00 89.88 85 ALA A C 1
ATOM 637 O O . ALA A 1 85 ? -2.766 4.854 -5.126 1.00 89.88 85 ALA A O 1
ATOM 638 N N . VAL A 1 86 ? -3.092 6.735 -3.962 1.00 91.19 86 VAL A N 1
ATOM 639 C CA . VAL A 1 86 ? -1.713 7.208 -4.000 1.00 91.19 86 VAL A CA 1
ATOM 640 C C . VAL A 1 86 ? -1.068 6.826 -2.680 1.00 91.19 86 VAL A C 1
ATOM 642 O O . VAL A 1 86 ? -1.578 7.158 -1.617 1.00 91.19 86 VAL A O 1
ATOM 645 N N . MET A 1 87 ? 0.047 6.122 -2.728 1.00 89.38 87 MET A N 1
ATOM 646 C CA . MET A 1 87 ? 0.713 5.585 -1.554 1.00 89.38 87 MET A CA 1
ATOM 647 C C . MET A 1 87 ? 2.154 6.071 -1.497 1.00 89.38 87 MET A C 1
ATOM 649 O O . MET A 1 87 ? 2.868 6.033 -2.495 1.00 89.38 87 MET A O 1
ATOM 653 N N . PHE A 1 88 ? 2.605 6.501 -0.327 1.00 88.56 88 PHE A N 1
ATOM 654 C CA . PHE A 1 88 ? 4.008 6.819 -0.093 1.00 88.56 88 PHE A CA 1
ATOM 655 C C . PHE A 1 88 ? 4.696 5.665 0.625 1.00 88.56 88 PHE A C 1
ATOM 657 O O . PHE A 1 88 ? 4.411 5.430 1.794 1.00 88.56 88 PHE A O 1
ATOM 664 N N . THR A 1 89 ? 5.620 4.971 -0.034 1.00 85.12 89 THR A N 1
ATOM 665 C CA . THR A 1 89 ? 6.353 3.853 0.567 1.00 85.12 89 THR A CA 1
ATOM 666 C C . THR A 1 89 ? 7.747 4.267 1.013 1.00 85.12 89 THR A C 1
ATOM 668 O O . THR A 1 89 ? 8.569 4.697 0.202 1.00 85.12 89 THR A O 1
ATOM 671 N N . ASN A 1 90 ? 8.044 4.085 2.303 1.00 82.44 90 ASN A N 1
ATOM 672 C CA . ASN A 1 90 ? 9.389 4.258 2.841 1.00 82.44 90 ASN A CA 1
ATOM 673 C C . ASN A 1 90 ? 10.101 2.909 2.988 1.00 82.44 90 ASN A C 1
ATOM 675 O O . ASN A 1 90 ? 9.802 2.151 3.906 1.00 82.44 90 ASN A O 1
ATOM 679 N N . LEU A 1 91 ? 11.065 2.641 2.101 1.00 80.88 91 LEU A N 1
ATOM 680 C CA . LEU A 1 91 ? 11.901 1.434 2.128 1.00 80.88 91 LEU A CA 1
ATOM 681 C C . LEU A 1 91 ? 13.331 1.702 2.627 1.00 80.88 91 LEU A C 1
ATOM 683 O O . LEU A 1 91 ? 14.195 0.834 2.513 1.00 80.88 91 LEU A O 1
ATOM 687 N N . THR A 1 92 ? 13.625 2.906 3.126 1.00 79.75 92 THR A N 1
ATOM 688 C CA . THR A 1 92 ? 15.006 3.315 3.454 1.00 79.75 92 THR A CA 1
ATOM 689 C C . THR A 1 92 ? 15.621 2.492 4.584 1.00 79.75 92 THR A C 1
ATOM 691 O O . THR A 1 92 ? 16.809 2.182 4.530 1.00 79.75 92 THR A O 1
ATOM 694 N N . GLU A 1 93 ? 14.815 2.049 5.551 1.00 73.69 93 GLU A N 1
ATOM 695 C CA . GLU A 1 93 ? 15.275 1.191 6.652 1.00 73.69 93 GLU A CA 1
ATOM 696 C C . GLU A 1 93 ? 15.748 -0.192 6.178 1.00 73.69 93 GLU A C 1
ATOM 698 O O . GLU A 1 93 ? 16.622 -0.790 6.799 1.00 73.69 93 GLU A O 1
ATOM 703 N N . SER A 1 94 ? 15.221 -0.687 5.054 1.00 68.69 94 SER A N 1
ATOM 704 C CA . SER A 1 94 ? 15.620 -1.958 4.439 1.00 68.69 94 SER A CA 1
ATOM 705 C C . SER A 1 94 ? 16.644 -1.785 3.308 1.00 68.69 94 SER A C 1
ATOM 707 O O . SER A 1 94 ? 16.790 -2.674 2.473 1.00 68.69 94 SER A O 1
ATOM 709 N N . GLY A 1 95 ? 17.316 -0.629 3.226 1.00 74.44 95 GLY A N 1
ATOM 710 C CA . GLY A 1 95 ? 18.277 -0.312 2.159 1.00 74.44 95 GLY A CA 1
ATOM 711 C C . GLY A 1 95 ? 17.640 0.027 0.804 1.00 74.44 95 GLY A C 1
ATOM 712 O O . GLY A 1 95 ? 18.342 0.123 -0.202 1.00 74.44 95 GLY A O 1
ATOM 713 N N . GLY A 1 96 ? 16.316 0.199 0.765 1.00 79.56 96 GLY A N 1
ATOM 714 C CA . GLY A 1 96 ? 15.563 0.640 -0.406 1.00 79.56 96 GLY A CA 1
ATOM 715 C C . GLY A 1 96 ? 15.478 2.166 -0.522 1.00 79.56 96 GLY A C 1
ATOM 716 O O . GLY A 1 96 ? 16.252 2.912 0.078 1.00 79.56 96 GLY A O 1
ATOM 717 N N . ARG A 1 97 ? 14.520 2.650 -1.321 1.00 83.88 97 ARG A N 1
ATOM 718 C CA . ARG A 1 97 ? 14.303 4.084 -1.591 1.00 83.88 97 ARG A CA 1
ATOM 719 C C . ARG A 1 97 ? 12.873 4.495 -1.247 1.00 83.88 97 ARG A C 1
ATOM 721 O O . ARG A 1 97 ? 11.997 3.648 -1.103 1.00 83.88 97 ARG A O 1
ATOM 728 N N . LEU A 1 98 ? 12.648 5.801 -1.130 1.00 87.56 98 LEU A N 1
ATOM 729 C CA . LEU A 1 98 ? 11.297 6.357 -1.073 1.00 87.56 98 LEU A CA 1
ATOM 730 C C . LEU A 1 98 ? 10.603 6.197 -2.428 1.00 87.56 98 LEU A C 1
ATOM 732 O O . LEU A 1 98 ? 11.220 6.440 -3.472 1.00 87.56 98 LEU A O 1
ATOM 736 N N . GLN A 1 99 ? 9.329 5.822 -2.393 1.00 89.88 99 GLN A N 1
ATOM 737 C CA . GLN A 1 99 ? 8.503 5.604 -3.576 1.00 89.88 99 GLN A CA 1
ATOM 738 C C . GLN A 1 99 ? 7.151 6.292 -3.417 1.00 89.88 99 GLN A C 1
ATOM 740 O O . GLN A 1 99 ? 6.561 6.262 -2.340 1.00 89.88 99 GLN A O 1
ATOM 745 N N . LEU A 1 100 ? 6.658 6.883 -4.501 1.00 92.94 100 LEU A N 1
ATOM 746 C CA . LEU A 1 100 ? 5.257 7.266 -4.639 1.00 92.94 100 LEU A CA 1
ATOM 747 C C . LEU A 1 100 ? 4.597 6.252 -5.574 1.00 92.94 100 LEU A C 1
ATOM 749 O O . LEU A 1 100 ? 5.145 5.971 -6.636 1.00 92.94 100 LEU A O 1
ATOM 753 N N . ILE A 1 101 ? 3.474 5.672 -5.175 1.00 93.44 101 ILE A N 1
ATOM 754 C CA . ILE A 1 101 ? 2.831 4.574 -5.895 1.00 93.44 101 ILE A CA 1
ATOM 755 C C . ILE A 1 101 ? 1.377 4.933 -6.167 1.00 93.44 101 ILE A C 1
ATOM 757 O O . ILE A 1 101 ? 0.612 5.096 -5.222 1.00 93.44 101 ILE A O 1
ATOM 761 N N . ASP A 1 102 ? 0.976 4.991 -7.433 1.00 95.44 102 ASP A N 1
ATOM 762 C CA . ASP A 1 102 ? -0.440 4.984 -7.803 1.00 95.44 102 ASP A CA 1
ATOM 763 C C . ASP A 1 102 ? -0.902 3.523 -7.908 1.00 95.44 102 ASP A C 1
ATOM 765 O O . ASP A 1 102 ? -0.522 2.790 -8.825 1.00 95.44 102 ASP A O 1
ATOM 769 N N . LEU A 1 103 ? -1.698 3.086 -6.936 1.00 95.19 103 LEU A N 1
ATOM 770 C CA . LEU A 1 103 ? -2.333 1.777 -6.889 1.00 95.19 103 LEU A CA 1
ATOM 771 C C . LEU A 1 103 ? -3.714 1.848 -7.536 1.00 95.19 103 LEU A C 1
ATOM 773 O O . LEU A 1 103 ? -4.623 2.504 -7.027 1.00 95.19 103 LEU A O 1
ATOM 777 N N . TYR A 1 104 ? -3.887 1.101 -8.618 1.00 96.19 104 TYR A N 1
ATOM 778 C CA . TYR A 1 104 ? -5.178 0.836 -9.240 1.00 96.19 104 TYR A CA 1
ATOM 779 C C . TYR A 1 104 ? -5.609 -0.580 -8.871 1.00 96.19 104 TYR A C 1
ATOM 781 O O . TYR A 1 104 ? -5.059 -1.554 -9.383 1.00 96.19 104 TYR A O 1
ATOM 789 N N . TYR A 1 105 ? -6.581 -0.696 -7.974 1.00 95.56 105 TYR A N 1
ATOM 790 C CA . TYR A 1 105 ? -7.106 -1.970 -7.494 1.00 95.56 105 TYR A CA 1
ATOM 791 C C . TYR A 1 105 ? -8.385 -2.341 -8.258 1.00 95.56 105 TYR A C 1
ATOM 793 O O . TYR A 1 105 ? -9.307 -1.528 -8.347 1.00 95.56 105 TYR A O 1
ATOM 801 N N . ASP A 1 106 ? -8.441 -3.550 -8.829 1.00 96.75 106 ASP A N 1
ATOM 802 C CA . ASP A 1 106 ? -9.569 -4.058 -9.624 1.00 96.75 106 ASP A CA 1
ATOM 803 C C . ASP A 1 106 ? -9.844 -5.535 -9.283 1.00 96.75 106 ASP A C 1
ATOM 805 O O . ASP A 1 106 ? -9.490 -6.452 -10.034 1.00 96.75 106 ASP A O 1
ATOM 809 N N . TRP A 1 107 ? -10.469 -5.768 -8.122 1.00 96.12 107 TRP A N 1
ATOM 810 C CA . TRP A 1 107 ? -10.758 -7.111 -7.608 1.00 96.12 107 TRP A CA 1
ATOM 811 C C . TRP A 1 107 ? -11.634 -7.965 -8.536 1.00 96.12 107 TRP A C 1
ATOM 813 O O . TRP A 1 107 ? -11.258 -9.113 -8.785 1.00 96.12 107 TRP A O 1
ATOM 823 N N . PRO A 1 108 ? -12.732 -7.455 -9.136 1.00 97.00 108 PRO A N 1
ATOM 824 C CA . PRO A 1 108 ? -13.575 -8.261 -10.021 1.00 97.00 108 PRO A CA 1
ATOM 825 C C . PRO A 1 108 ? -12.830 -8.773 -11.258 1.00 97.00 108 PRO A C 1
ATOM 827 O O . PRO A 1 108 ? -13.194 -9.804 -11.822 1.00 97.00 108 PRO A O 1
ATOM 830 N N . ARG A 1 109 ? -11.773 -8.067 -11.686 1.00 96.50 109 ARG A N 1
ATOM 831 C CA . ARG A 1 109 ? -10.887 -8.504 -12.778 1.00 96.50 109 ARG A CA 1
ATOM 832 C C . ARG A 1 109 ? -9.602 -9.172 -12.292 1.00 96.50 109 ARG A C 1
ATOM 834 O O . ARG A 1 109 ? -8.741 -9.485 -13.111 1.00 96.50 109 ARG A O 1
ATOM 841 N N . GLY A 1 110 ? -9.481 -9.401 -10.988 1.00 95.94 110 GLY A N 1
ATOM 842 C CA . GLY A 1 110 ? -8.402 -10.152 -10.365 1.00 95.94 110 GLY A CA 1
ATOM 843 C C . GLY A 1 110 ? -7.019 -9.540 -10.555 1.00 95.94 110 GLY A C 1
ATOM 844 O O . GLY A 1 110 ? -6.058 -10.294 -10.715 1.00 95.94 110 GLY A O 1
ATOM 845 N N . ARG A 1 111 ? -6.913 -8.205 -10.575 1.00 95.06 111 ARG A N 1
ATOM 846 C CA . ARG A 1 111 ? -5.647 -7.512 -10.840 1.00 95.06 111 ARG A CA 1
ATOM 847 C C . ARG A 1 111 ? -5.470 -6.241 -10.019 1.00 95.06 111 ARG A C 1
ATOM 849 O O . ARG A 1 111 ? -6.443 -5.558 -9.700 1.00 95.06 111 ARG A O 1
ATOM 856 N N . ASN A 1 112 ? -4.220 -5.885 -9.765 1.00 95.50 112 ASN A N 1
ATOM 857 C CA . ASN A 1 112 ? -3.837 -4.534 -9.385 1.00 95.50 112 ASN A CA 1
ATOM 858 C C . ASN A 1 112 ? -2.727 -4.016 -10.317 1.00 95.50 112 ASN A C 1
ATOM 860 O O . ASN A 1 112 ? -2.061 -4.791 -11.004 1.00 95.50 112 ASN A O 1
ATOM 864 N N . LEU A 1 113 ? -2.570 -2.698 -10.377 1.00 97.00 113 LEU A N 1
ATOM 865 C CA . LEU A 1 113 ? -1.392 -2.053 -10.947 1.00 97.00 113 LEU A CA 1
ATOM 866 C C . LEU A 1 113 ? -0.807 -1.133 -9.883 1.00 97.00 113 LEU A C 1
ATOM 868 O O . LEU A 1 113 ? -1.483 -0.195 -9.468 1.00 97.00 113 LEU A O 1
ATOM 872 N N . ASN A 1 114 ? 0.445 -1.368 -9.508 1.00 95.88 114 ASN A N 1
ATOM 873 C CA . ASN A 1 114 ? 1.266 -0.398 -8.801 1.00 95.88 114 ASN A CA 1
ATOM 874 C C . ASN A 1 114 ? 2.116 0.348 -9.838 1.00 95.88 114 ASN A C 1
ATOM 876 O O . ASN A 1 114 ? 3.028 -0.224 -10.441 1.00 95.88 114 ASN A O 1
ATOM 880 N N . LE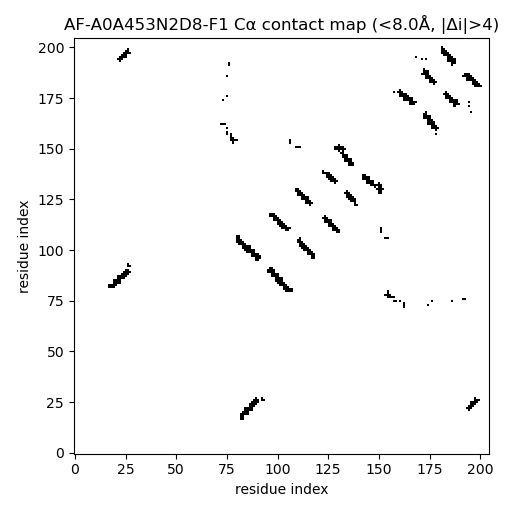U A 1 115 ? 1.813 1.625 -10.063 1.00 96.75 115 LEU A N 1
ATOM 881 C CA . LEU A 1 115 ? 2.659 2.522 -10.844 1.00 96.75 115 LEU A CA 1
ATOM 882 C C . LEU A 1 115 ? 3.631 3.223 -9.895 1.00 96.75 115 LEU A C 1
ATOM 884 O O . LEU A 1 115 ? 3.247 4.117 -9.148 1.00 96.75 115 LEU A O 1
ATOM 888 N N . ILE A 1 116 ? 4.883 2.781 -9.898 1.00 95.19 116 ILE A N 1
ATOM 889 C CA . ILE A 1 116 ? 5.884 3.135 -8.894 1.00 95.19 116 ILE A CA 1
ATOM 890 C C . ILE A 1 116 ? 6.804 4.229 -9.439 1.00 95.19 116 ILE A C 1
ATOM 892 O O . ILE A 1 116 ? 7.600 4.016 -10.358 1.00 95.19 116 ILE A O 1
ATOM 896 N N . HIS A 1 117 ? 6.748 5.393 -8.806 1.00 94.31 117 HIS A N 1
ATOM 897 C CA . HIS A 1 117 ? 7.621 6.531 -9.045 1.00 94.31 117 HIS A CA 1
ATOM 898 C C . HIS A 1 117 ? 8.742 6.558 -8.004 1.00 94.31 117 HIS A C 1
ATOM 900 O O . HIS A 1 117 ? 8.515 6.808 -6.817 1.00 94.31 117 HIS A O 1
ATOM 906 N N . ASN A 1 118 ? 9.978 6.326 -8.448 1.00 88.88 118 ASN A N 1
ATOM 907 C CA . ASN A 1 118 ? 11.152 6.489 -7.600 1.00 88.88 118 ASN A CA 1
ATOM 908 C C . ASN A 1 118 ? 11.633 7.946 -7.631 1.00 88.88 118 ASN A C 1
ATOM 910 O O . ASN A 1 118 ? 11.530 8.648 -8.638 1.00 88.88 118 ASN A O 1
ATOM 914 N N . GLN A 1 119 ? 12.237 8.407 -6.537 1.00 83.44 119 GLN A N 1
ATOM 915 C CA . GLN A 1 119 ? 12.822 9.745 -6.513 1.00 83.44 119 GLN A CA 1
ATOM 916 C C . GLN A 1 119 ? 13.935 9.871 -7.573 1.00 83.44 119 GLN A C 1
ATOM 918 O O . GLN A 1 119 ? 14.875 9.065 -7.592 1.00 83.44 119 GLN A O 1
ATOM 923 N N . LEU A 1 120 ? 13.852 10.913 -8.408 1.00 83.06 120 LEU A N 1
ATOM 924 C CA . LEU A 1 120 ? 14.815 11.244 -9.470 1.00 83.06 120 LEU A CA 1
ATOM 925 C C . LEU A 1 120 ? 14.923 10.208 -10.611 1.00 83.06 120 LEU A C 1
ATOM 927 O O . LEU A 1 120 ? 15.895 10.252 -11.363 1.00 83.06 120 LEU A O 1
ATOM 931 N N . SER A 1 121 ? 13.969 9.280 -10.761 1.00 82.44 121 SER A N 1
ATOM 932 C CA . SER A 1 121 ? 13.910 8.405 -11.943 1.00 82.44 121 SER A CA 1
ATOM 933 C C . SER A 1 121 ? 13.135 9.068 -13.083 1.00 82.44 121 SER A C 1
ATOM 935 O O . SER A 1 121 ? 12.150 9.759 -12.834 1.00 82.44 121 SER A O 1
ATOM 937 N N . GLY A 1 122 ? 13.566 8.837 -14.328 1.00 84.31 122 GLY A N 1
ATOM 938 C CA . GLY A 1 122 ? 12.832 9.282 -15.516 1.00 84.31 122 GLY A CA 1
ATOM 939 C C . GLY A 1 122 ? 11.569 8.452 -15.747 1.00 84.31 122 GLY A C 1
ATOM 940 O O . GLY A 1 122 ? 10.465 8.987 -15.712 1.00 84.31 122 GLY A O 1
ATOM 941 N N . ASP A 1 123 ? 11.738 7.139 -15.916 1.00 90.31 123 ASP A N 1
ATOM 942 C CA . ASP A 1 123 ? 10.631 6.221 -16.186 1.00 90.31 123 ASP A CA 1
ATOM 943 C C . ASP A 1 123 ? 10.111 5.561 -14.897 1.00 90.31 123 ASP A C 1
ATOM 945 O O . ASP A 1 123 ? 10.911 5.213 -14.019 1.00 90.31 123 ASP A O 1
ATOM 949 N N . PRO A 1 124 ? 8.783 5.387 -14.751 1.00 94.56 124 PRO A N 1
ATOM 950 C CA . PRO A 1 124 ? 8.211 4.641 -13.641 1.00 94.56 124 PRO A CA 1
ATOM 951 C C . PRO A 1 124 ? 8.373 3.133 -13.846 1.00 94.56 124 PRO A C 1
ATOM 953 O O . PRO A 1 124 ? 8.484 2.640 -14.971 1.00 94.56 124 PRO A O 1
ATOM 956 N N . THR A 1 125 ? 8.313 2.393 -12.745 1.00 95.75 125 THR A N 1
ATOM 957 C CA . THR A 1 125 ? 8.177 0.935 -12.775 1.00 95.75 125 THR A CA 1
ATOM 958 C C . THR A 1 125 ? 6.698 0.573 -12.693 1.00 95.75 125 THR A C 1
ATOM 960 O O . THR A 1 125 ? 5.976 1.087 -11.844 1.00 95.75 125 THR A O 1
ATOM 963 N N . TYR A 1 126 ? 6.251 -0.324 -13.561 1.00 97.25 126 TYR A N 1
ATOM 964 C CA . TYR A 1 126 ? 4.913 -0.902 -13.536 1.00 97.25 126 TYR A CA 1
ATOM 965 C C . TYR A 1 126 ? 4.998 -2.270 -12.875 1.00 97.25 126 TYR A C 1
ATOM 967 O O . TYR A 1 126 ? 5.811 -3.090 -13.296 1.00 97.25 126 TYR A O 1
ATOM 975 N N . ASP A 1 127 ? 4.156 -2.525 -11.880 1.00 96.62 127 ASP A N 1
ATOM 976 C CA . ASP A 1 127 ? 3.948 -3.854 -11.308 1.00 96.62 127 ASP A CA 1
ATOM 977 C C . ASP A 1 127 ? 2.471 -4.227 -11.437 1.00 96.62 127 ASP A C 1
ATOM 979 O O . ASP A 1 127 ? 1.608 -3.625 -10.795 1.00 96.62 127 ASP A O 1
ATOM 983 N N . VAL A 1 128 ? 2.178 -5.170 -12.333 1.00 97.00 128 VAL A N 1
ATOM 984 C CA . VAL A 1 128 ? 0.827 -5.699 -12.543 1.00 97.00 128 VAL A CA 1
ATOM 985 C C . VAL A 1 128 ? 0.713 -7.037 -11.831 1.00 97.00 128 VAL A C 1
ATOM 987 O O . VAL A 1 128 ? 1.192 -8.053 -12.349 1.00 97.00 128 VAL A O 1
ATOM 990 N N . GLU A 1 129 ? 0.045 -7.053 -10.682 1.00 96.44 129 GLU A N 1
ATOM 991 C CA . GLU A 1 129 ? -0.167 -8.262 -9.891 1.00 96.44 129 GLU A CA 1
ATOM 992 C C . GLU A 1 129 ? -1.537 -8.877 -10.187 1.00 96.44 129 GLU A C 1
ATOM 994 O O . GLU A 1 129 ? -2.534 -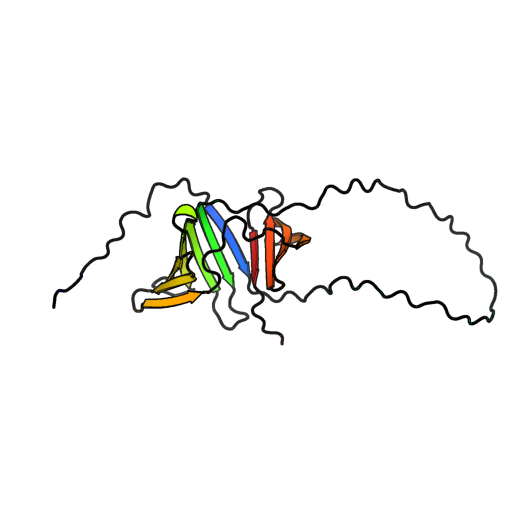8.184 -10.394 1.00 96.44 129 GLU A O 1
ATOM 999 N N . TRP A 1 130 ? -1.591 -10.206 -10.170 1.00 95.62 130 TRP A N 1
ATOM 1000 C CA . TRP A 1 130 ? -2.791 -10.999 -10.407 1.00 95.62 130 TRP A CA 1
ATOM 1001 C C . TRP A 1 130 ? -3.162 -11.820 -9.173 1.00 95.62 130 TRP A C 1
ATOM 1003 O O . TRP A 1 130 ? -2.307 -12.263 -8.404 1.00 95.62 130 TRP A O 1
ATOM 1013 N N . THR A 1 131 ? -4.451 -12.115 -9.017 1.00 95.06 131 THR A N 1
ATOM 1014 C CA . THR A 1 131 ? -4.973 -12.953 -7.919 1.00 95.06 131 THR A CA 1
ATOM 1015 C C . THR A 1 131 ? -4.422 -14.377 -7.909 1.00 95.06 131 THR A C 1
ATOM 1017 O O . THR A 1 131 ? -4.414 -15.026 -6.871 1.00 95.06 131 THR A O 1
ATOM 1020 N N . ASN A 1 132 ? -3.903 -14.871 -9.036 1.00 93.00 132 ASN A N 1
ATOM 1021 C CA . ASN A 1 132 ? -3.233 -16.173 -9.102 1.00 93.00 132 ASN A CA 1
ATOM 1022 C C . ASN A 1 132 ? -1.777 -16.152 -8.583 1.00 93.00 132 ASN A C 1
ATOM 1024 O O . ASN A 1 132 ? -1.066 -17.157 -8.691 1.00 93.00 132 ASN A O 1
ATOM 1028 N N . GLY A 1 133 ? -1.324 -15.004 -8.071 1.00 91.75 133 GLY A N 1
ATOM 1029 C CA . GLY A 1 133 ? 0.019 -14.793 -7.548 1.00 91.75 133 GLY A CA 1
ATOM 1030 C C . GLY A 1 133 ? 1.059 -14.389 -8.589 1.00 91.75 133 GLY A C 1
ATOM 1031 O O . GLY A 1 133 ? 2.218 -14.207 -8.239 1.00 91.75 133 GLY A O 1
ATOM 1032 N N . THR A 1 134 ? 0.705 -14.263 -9.866 1.00 95.69 134 THR A N 1
ATOM 1033 C CA . THR A 1 134 ? 1.648 -13.806 -10.900 1.00 95.69 134 THR A CA 1
ATOM 1034 C C . THR A 1 134 ? 1.761 -12.289 -10.870 1.00 95.69 134 THR A C 1
ATOM 1036 O O . THR A 1 134 ? 0.746 -11.603 -10.832 1.00 95.69 134 THR A O 1
ATOM 1039 N N . SER A 1 135 ? 2.979 -11.765 -10.950 1.00 96.25 135 SER A N 1
ATOM 1040 C CA . SER A 1 135 ? 3.257 -10.339 -11.120 1.00 96.25 135 SER A CA 1
ATOM 1041 C C . SER A 1 135 ? 4.165 -10.126 -12.330 1.00 96.25 135 SER A C 1
ATOM 1043 O O . SER A 1 135 ? 5.106 -10.896 -12.561 1.00 96.25 135 SER A O 1
ATOM 1045 N N . TYR A 1 136 ? 3.862 -9.096 -13.118 1.00 96.56 136 TYR A N 1
ATOM 1046 C CA . TYR A 1 136 ? 4.709 -8.619 -14.208 1.00 96.56 136 TYR A CA 1
ATOM 1047 C C . TYR A 1 136 ? 5.267 -7.255 -13.834 1.00 96.56 136 TYR A C 1
ATOM 1049 O O . TYR A 1 136 ? 4.512 -6.290 -13.727 1.00 96.56 136 TYR A O 1
ATOM 1057 N N . ILE A 1 137 ? 6.589 -7.185 -13.685 1.00 96.31 137 ILE A N 1
ATOM 1058 C CA . ILE A 1 137 ? 7.303 -5.967 -13.313 1.00 96.31 137 ILE A CA 1
ATOM 1059 C C . ILE A 1 137 ? 8.128 -5.507 -14.501 1.00 96.31 137 ILE A C 1
ATOM 1061 O O . ILE A 1 137 ? 8.978 -6.259 -14.988 1.00 96.31 137 ILE A O 1
ATOM 1065 N N . PHE A 1 138 ? 7.893 -4.286 -14.963 1.00 96.00 138 PHE A N 1
ATOM 1066 C CA . PHE A 1 138 ? 8.560 -3.760 -16.146 1.00 96.00 138 PHE A CA 1
ATOM 1067 C C . PHE A 1 138 ? 8.710 -2.240 -16.125 1.00 96.00 138 PHE A C 1
ATOM 1069 O O . PHE A 1 138 ? 7.996 -1.523 -15.427 1.00 96.00 138 PHE A O 1
ATOM 1076 N N . ASP A 1 139 ? 9.654 -1.761 -16.922 1.00 95.00 139 ASP A N 1
ATOM 1077 C CA . ASP A 1 139 ? 9.877 -0.356 -17.252 1.00 95.00 139 ASP A CA 1
ATOM 1078 C C . ASP A 1 139 ? 10.221 -0.241 -18.750 1.00 95.00 139 ASP A C 1
ATOM 1080 O O . ASP A 1 139 ? 9.934 -1.146 -19.538 1.00 95.00 139 ASP A O 1
ATOM 1084 N N . SER A 1 140 ? 10.798 0.882 -19.179 1.00 93.75 140 SER A N 1
ATOM 1085 C CA . SER A 1 140 ? 11.189 1.092 -20.579 1.00 93.75 140 SER A CA 1
ATOM 1086 C C . SER A 1 140 ? 12.342 0.195 -21.046 1.00 93.75 140 SER A C 1
ATOM 1088 O O . SER A 1 140 ? 12.529 0.026 -22.252 1.00 93.75 140 SER A O 1
ATOM 1090 N N . ALA A 1 141 ? 13.115 -0.378 -20.120 1.00 93.75 141 ALA A N 1
ATOM 1091 C CA . ALA A 1 141 ? 14.351 -1.097 -20.408 1.00 93.75 141 ALA A CA 1
ATOM 1092 C C . ALA A 1 141 ? 14.278 -2.595 -20.078 1.00 93.75 141 ALA A C 1
ATOM 1094 O O . ALA A 1 141 ? 15.058 -3.383 -20.616 1.00 93.75 141 ALA A O 1
ATOM 1095 N N . SER A 1 142 ? 13.375 -3.005 -19.190 1.00 94.56 142 SER A N 1
ATOM 1096 C CA . SER A 1 142 ? 13.343 -4.348 -18.623 1.00 94.56 142 SER A CA 1
ATOM 1097 C C . SER A 1 142 ? 11.924 -4.856 -18.385 1.00 94.56 142 SER A C 1
ATOM 1099 O O . SER A 1 142 ? 10.983 -4.094 -18.184 1.00 94.56 142 SER A O 1
ATOM 1101 N N . CYS A 1 143 ? 11.773 -6.180 -18.397 1.00 96.50 143 CYS A N 1
ATOM 1102 C CA . CYS A 1 143 ? 10.542 -6.866 -18.025 1.00 96.50 143 CYS A CA 1
ATOM 1103 C C . CYS A 1 143 ? 10.893 -8.188 -17.343 1.00 96.50 143 CYS A C 1
ATOM 1105 O O . CYS A 1 143 ? 11.759 -8.929 -17.815 1.00 96.50 143 CYS A O 1
ATOM 1107 N N . ARG A 1 144 ? 10.228 -8.486 -16.228 1.00 96.19 144 ARG A N 1
ATOM 1108 C CA . ARG A 1 144 ? 10.375 -9.744 -15.497 1.00 96.19 144 ARG A CA 1
ATOM 1109 C C . ARG A 1 144 ? 9.045 -10.205 -14.921 1.00 96.19 144 ARG A C 1
ATOM 1111 O O . ARG A 1 144 ? 8.177 -9.400 -14.595 1.00 96.19 144 ARG A O 1
ATOM 1118 N N . THR A 1 145 ? 8.930 -11.512 -14.729 1.00 97.44 145 THR A N 1
ATOM 1119 C CA . THR A 1 145 ? 7.785 -12.140 -14.066 1.00 97.44 145 THR A CA 1
ATOM 1120 C C . THR A 1 145 ? 8.210 -12.679 -12.708 1.00 97.44 145 THR A C 1
ATOM 1122 O O . THR A 1 145 ? 9.248 -13.332 -12.595 1.00 97.44 145 THR A O 1
ATOM 1125 N N . ILE A 1 146 ? 7.401 -12.427 -11.683 1.00 93.81 146 ILE A N 1
ATOM 1126 C CA . ILE A 1 146 ? 7.571 -12.977 -10.334 1.00 93.81 146 ILE A CA 1
ATOM 1127 C C . ILE A 1 146 ? 6.299 -13.716 -9.934 1.00 93.81 146 ILE A C 1
ATOM 1129 O O . ILE A 1 146 ? 5.211 -13.432 -10.433 1.00 93.81 146 ILE A O 1
ATOM 1133 N N . ARG A 1 147 ? 6.438 -14.678 -9.021 1.00 93.31 147 ARG A N 1
ATOM 1134 C CA . ARG A 1 147 ? 5.311 -15.324 -8.360 1.00 93.31 147 ARG A CA 1
ATOM 1135 C C . ARG A 1 147 ? 5.296 -14.984 -6.872 1.00 93.31 147 ARG A C 1
ATOM 1137 O O . ARG A 1 147 ? 6.170 -15.429 -6.134 1.00 93.31 147 ARG A O 1
ATOM 1144 N N . PHE A 1 148 ? 4.288 -14.235 -6.444 1.00 83.56 148 PHE A N 1
ATOM 1145 C CA . PHE A 1 148 ? 3.966 -13.959 -5.049 1.00 83.56 148 PHE A CA 1
ATOM 1146 C C . PHE A 1 148 ? 2.864 -14.921 -4.593 1.00 83.56 148 PHE A C 1
ATOM 1148 O O . PHE A 1 148 ? 1.740 -14.807 -5.074 1.00 83.56 148 PHE A O 1
ATOM 1155 N N . PRO A 1 149 ? 3.133 -15.869 -3.673 1.00 77.44 149 PRO A N 1
ATOM 1156 C CA . PRO A 1 149 ? 2.141 -16.869 -3.267 1.00 77.44 149 PRO A CA 1
ATOM 1157 C C . PRO A 1 149 ? 0.824 -16.292 -2.730 1.00 77.44 149 PRO A C 1
ATOM 1159 O O . PRO A 1 149 ? -0.204 -16.949 -2.837 1.00 77.44 149 PRO A O 1
ATOM 1162 N N . VAL A 1 150 ? 0.862 -15.080 -2.167 1.00 79.44 150 VAL A N 1
ATOM 1163 C CA . VAL A 1 150 ? -0.314 -14.382 -1.625 1.00 79.44 150 VAL A CA 1
ATOM 1164 C C . VAL A 1 150 ? -1.195 -13.794 -2.734 1.00 79.44 150 VAL A C 1
ATOM 1166 O O . VAL A 1 150 ? -2.415 -13.806 -2.605 1.00 79.44 150 VAL A O 1
ATOM 1169 N N . GLY A 1 151 ? -0.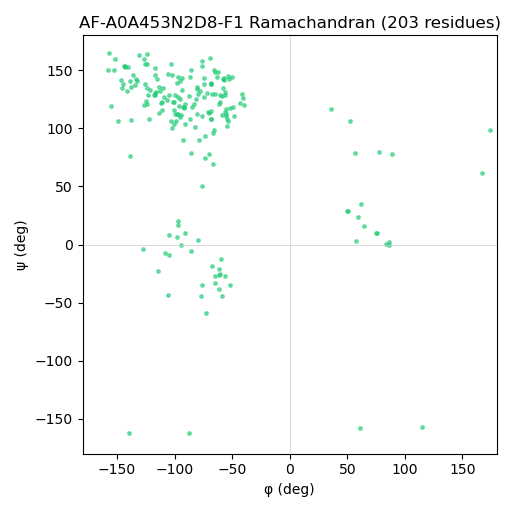592 -13.318 -3.830 1.00 86.19 151 GLY A N 1
ATOM 1170 C CA . GLY A 1 151 ? -1.289 -12.565 -4.874 1.00 86.19 151 GLY A CA 1
ATOM 1171 C C . GLY A 1 151 ? -1.915 -11.261 -4.373 1.00 86.19 151 GLY A C 1
ATOM 1172 O O . GLY A 1 151 ? -1.511 -10.710 -3.349 1.00 86.19 151 GLY A O 1
ATOM 1173 N N . VAL A 1 152 ? -2.910 -10.775 -5.117 1.00 91.56 152 VAL A N 1
ATOM 1174 C CA . VAL A 1 152 ? -3.690 -9.583 -4.756 1.00 91.56 152 VAL A CA 1
ATOM 1175 C C . VAL A 1 152 ? -4.536 -9.871 -3.513 1.00 91.56 152 VAL A C 1
ATOM 1177 O O . VAL A 1 152 ? -5.277 -10.853 -3.479 1.00 91.56 152 VAL A O 1
ATOM 1180 N N . LEU A 1 153 ? -4.465 -8.991 -2.511 1.00 90.56 153 LEU A N 1
ATOM 1181 C CA . LEU A 1 153 ? -5.263 -9.110 -1.289 1.00 90.56 153 LEU A CA 1
ATOM 1182 C C . LEU A 1 153 ? -6.772 -8.967 -1.596 1.00 90.56 153 LEU A C 1
ATOM 1184 O O . LEU A 1 153 ? -7.154 -7.995 -2.258 1.00 90.56 153 LEU A O 1
ATOM 1188 N N . PRO A 1 154 ? -7.636 -9.894 -1.136 1.00 93.75 154 PRO A N 1
ATOM 1189 C CA . PRO A 1 154 ? -9.088 -9.797 -1.315 1.00 93.75 154 PRO A CA 1
ATOM 1190 C C . PRO A 1 154 ? -9.703 -8.658 -0.488 1.00 93.75 154 PRO A C 1
ATOM 1192 O O . PRO A 1 154 ? -9.106 -8.252 0.504 1.00 93.75 154 PRO A O 1
ATOM 1195 N N . PRO A 1 155 ? -10.914 -8.171 -0.810 1.00 94.75 155 PRO A N 1
ATOM 1196 C CA . PRO A 1 155 ? -11.584 -7.110 -0.057 1.00 94.75 155 PRO A CA 1
ATOM 1197 C C . PRO A 1 155 ? -11.683 -7.340 1.456 1.00 94.75 155 PRO A C 1
ATOM 1199 O O . PRO A 1 155 ? -11.568 -6.405 2.245 1.00 94.75 155 PRO A O 1
ATOM 1202 N N . ASP A 1 156 ? -11.857 -8.590 1.872 1.00 94.75 156 ASP A N 1
ATOM 1203 C CA . ASP A 1 156 ? -11.987 -9.016 3.263 1.00 94.75 156 ASP A CA 1
ATOM 1204 C C . ASP A 1 156 ? -10.661 -9.515 3.862 1.00 94.75 156 ASP A C 1
ATOM 1206 O O . ASP A 1 156 ? -10.655 -10.212 4.879 1.00 94.75 156 ASP A O 1
ATOM 1210 N N . TRP A 1 157 ? -9.511 -9.150 3.283 1.00 91.75 157 TRP A N 1
ATOM 1211 C CA . TRP A 1 157 ? -8.202 -9.642 3.724 1.00 91.75 157 TRP A CA 1
ATOM 1212 C C . TRP A 1 157 ? -7.861 -9.310 5.183 1.00 91.75 157 TRP A C 1
ATOM 1214 O O . TRP A 1 157 ? -6.930 -9.906 5.715 1.00 91.75 157 TRP A O 1
ATOM 1224 N N . LEU A 1 158 ? -8.601 -8.429 5.863 1.00 93.06 158 LEU A N 1
ATOM 1225 C CA . LEU A 1 158 ? -8.479 -8.137 7.299 1.00 93.06 158 LEU A CA 1
ATOM 1226 C C . LEU A 1 158 ? -9.442 -8.934 8.192 1.00 93.06 158 LEU A C 1
ATOM 1228 O O . LEU A 1 158 ? -9.383 -8.811 9.414 1.00 93.06 158 LEU A O 1
ATOM 1232 N N . HIS A 1 159 ? -10.293 -9.795 7.632 1.00 93.31 159 HIS A N 1
ATOM 1233 C CA . HIS A 1 159 ? -11.182 -10.646 8.417 1.00 93.31 159 HIS A CA 1
ATOM 1234 C C . HIS A 1 159 ? -10.377 -11.493 9.420 1.00 93.31 159 HIS A C 1
ATOM 1236 O O . HIS A 1 159 ? -9.352 -12.090 9.068 1.00 93.31 159 HIS A O 1
ATOM 1242 N N . GLY A 1 160 ? -10.813 -11.507 10.682 1.00 92.56 160 GLY A N 1
ATOM 1243 C CA . GLY A 1 160 ? -10.108 -12.169 11.785 1.00 92.56 160 GLY A CA 1
ATOM 1244 C C . GLY A 1 160 ? -8.873 -11.430 12.321 1.00 92.56 160 GLY A C 1
ATOM 1245 O O . GLY A 1 160 ? -8.124 -12.017 13.097 1.00 92.56 160 GLY A O 1
ATOM 1246 N N . ALA A 1 161 ? -8.628 -10.176 11.921 1.00 94.69 161 ALA A N 1
ATOM 1247 C CA . ALA A 1 161 ? -7.577 -9.351 12.516 1.00 94.69 161 ALA A CA 1
ATOM 1248 C C . ALA A 1 161 ? -7.878 -9.016 13.989 1.00 94.69 161 ALA A C 1
ATOM 1250 O O . ALA A 1 161 ? -9.032 -8.887 14.402 1.00 94.69 161 ALA A O 1
ATOM 1251 N N . VAL A 1 162 ? -6.822 -8.846 14.783 1.00 95.19 162 VAL A N 1
ATOM 1252 C CA . VAL A 1 162 ? -6.913 -8.526 16.211 1.00 95.19 162 VAL A CA 1
ATOM 1253 C C . VAL A 1 162 ? -6.917 -7.013 16.383 1.00 95.19 162 VAL A C 1
ATOM 1255 O O . VAL A 1 162 ? -5.965 -6.346 15.983 1.00 95.19 162 VAL A O 1
ATOM 1258 N N . TYR A 1 163 ? -7.974 -6.470 16.988 1.00 95.88 163 TYR A N 1
ATOM 1259 C CA . TYR A 1 163 ? -8.051 -5.047 17.316 1.00 95.88 163 TYR A CA 1
ATOM 1260 C C . TYR A 1 163 ? -7.102 -4.701 18.469 1.00 95.88 163 TYR A C 1
ATOM 1262 O O . TYR A 1 163 ? -7.112 -5.361 19.507 1.00 95.88 163 TYR A O 1
ATOM 1270 N N . LEU A 1 164 ? -6.295 -3.658 18.285 1.00 95.31 164 LEU A N 1
ATOM 1271 C CA . LEU A 1 164 ? -5.279 -3.207 19.238 1.00 95.31 164 LEU A C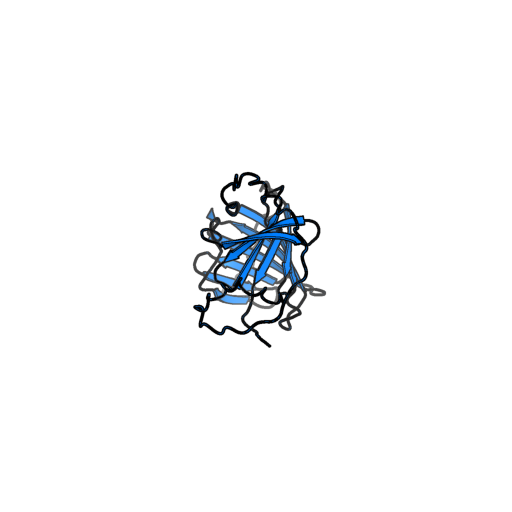A 1
ATOM 1272 C C . LEU A 1 164 ? -5.646 -1.894 19.942 1.00 95.31 164 LEU A C 1
ATOM 1274 O O . LEU A 1 164 ? -4.943 -1.484 20.862 1.00 95.31 164 LEU A O 1
ATOM 1278 N N . GLY A 1 165 ? -6.736 -1.239 19.534 1.00 96.00 165 GLY A N 1
ATOM 1279 C CA . GLY A 1 165 ? -7.171 0.043 20.087 1.00 96.00 165 GLY A CA 1
ATOM 1280 C C . GLY A 1 165 ? -7.116 1.174 19.064 1.00 96.00 165 GLY A C 1
ATOM 1281 O O . GLY A 1 165 ? -7.179 0.939 17.858 1.00 96.00 165 GLY A O 1
ATOM 1282 N N . ARG A 1 166 ? -7.033 2.409 19.564 1.00 96.62 166 ARG A N 1
ATOM 1283 C CA . ARG A 1 166 ? -6.898 3.614 18.738 1.00 96.62 166 ARG A CA 1
ATOM 1284 C C . ARG A 1 166 ? -5.486 4.168 18.814 1.00 96.62 166 ARG A C 1
ATOM 1286 O O . ARG A 1 166 ? -4.857 4.103 19.868 1.00 96.62 166 ARG A O 1
ATOM 1293 N N . GLU A 1 167 ? -5.022 4.751 17.722 1.00 95.50 167 GLU A N 1
ATOM 1294 C CA . GLU A 1 167 ? -3.734 5.432 17.641 1.00 95.50 167 GLU A CA 1
ATOM 1295 C C . GLU A 1 167 ? -3.820 6.609 16.669 1.00 95.50 167 GLU A C 1
ATOM 1297 O O . GLU A 1 167 ? -4.456 6.512 15.620 1.00 95.50 167 GLU A O 1
ATOM 1302 N N . SER A 1 168 ? -3.158 7.720 16.999 1.00 94.69 168 SER A N 1
ATOM 1303 C CA . SER A 1 168 ? -3.032 8.849 16.078 1.00 94.69 168 SER A CA 1
ATOM 1304 C C . SER A 1 168 ? -1.809 8.682 15.173 1.00 94.69 168 SER A C 1
ATOM 1306 O O . SER A 1 168 ? -0.698 8.488 15.664 1.00 94.69 168 SER A O 1
ATOM 1308 N N . THR A 1 169 ? -1.987 8.787 13.855 1.00 87.38 169 THR A N 1
ATOM 1309 C CA . THR A 1 169 ? -0.897 8.699 12.868 1.00 87.38 169 THR A CA 1
ATOM 1310 C C . THR A 1 169 ? -1.157 9.644 11.698 1.00 87.38 169 THR A C 1
ATOM 1312 O O . THR A 1 169 ? -2.297 9.788 11.276 1.00 87.38 169 THR A O 1
ATOM 1315 N N . ASP A 1 170 ? -0.124 10.339 11.214 1.00 84.31 170 ASP A N 1
ATOM 1316 C CA . ASP A 1 170 ? -0.196 11.279 10.080 1.00 84.31 170 ASP A CA 1
ATOM 1317 C C . ASP A 1 170 ? -1.339 12.322 10.169 1.00 84.31 170 ASP A C 1
ATOM 1319 O O . ASP A 1 170 ? -1.852 12.798 9.161 1.00 84.31 170 ASP A O 1
ATOM 1323 N N . GLY A 1 171 ? -1.739 12.696 11.392 1.00 90.81 171 GLY A N 1
ATOM 1324 C CA . GLY A 1 171 ? -2.840 13.635 11.651 1.00 90.81 171 GLY A CA 1
ATOM 1325 C C . GLY A 1 171 ? -4.243 13.012 11.699 1.00 90.81 171 GLY A C 1
ATOM 1326 O O . GLY A 1 171 ? -5.210 13.738 11.915 1.00 90.81 171 GLY A O 1
ATOM 1327 N N . PHE A 1 172 ? -4.362 11.692 11.551 1.00 92.94 172 PHE A N 1
ATOM 1328 C CA . PHE A 1 172 ? -5.611 10.933 11.640 1.00 92.94 172 PHE A CA 1
ATOM 1329 C C . PHE A 1 172 ? -5.729 10.212 12.983 1.00 92.94 172 PHE A C 1
ATOM 1331 O O . PHE A 1 172 ? -4.735 9.728 13.522 1.00 92.94 172 PHE A O 1
ATOM 1338 N N . ASP A 1 173 ? -6.949 10.089 13.504 1.00 97.19 173 ASP A N 1
ATOM 1339 C CA . ASP A 1 173 ? -7.278 9.216 14.634 1.00 97.19 173 ASP A CA 1
ATOM 1340 C C . ASP A 1 173 ? -7.770 7.880 14.081 1.00 97.19 173 ASP A C 1
ATOM 1342 O O . ASP A 1 173 ? -8.814 7.817 13.431 1.00 97.19 173 ASP A O 1
ATOM 1346 N N . CYS A 1 174 ? -6.985 6.825 14.281 1.00 97.00 174 CYS A N 1
ATOM 1347 C CA . CYS A 1 174 ? -7.185 5.557 13.600 1.00 97.00 174 CYS A CA 1
ATOM 1348 C C . CYS A 1 174 ? -7.555 4.441 14.566 1.00 97.00 174 CYS A C 1
ATOM 1350 O O . CYS A 1 174 ? -6.972 4.304 15.641 1.00 97.00 174 CYS A O 1
ATOM 1352 N N . HIS A 1 175 ? -8.450 3.565 14.128 1.00 97.12 175 HIS A N 1
ATOM 1353 C CA . HIS A 1 175 ? -8.512 2.204 14.627 1.00 97.12 175 HIS A CA 1
ATOM 1354 C C . HIS A 1 175 ? -7.273 1.432 14.158 1.00 97.12 175 HIS A C 1
ATOM 1356 O O . HIS A 1 175 ? -6.850 1.567 13.009 1.00 97.12 175 HIS A O 1
ATOM 1362 N N . LEU A 1 176 ? -6.697 0.619 15.045 1.00 95.81 176 LEU A N 1
ATOM 1363 C CA . LEU A 1 176 ? -5.518 -0.193 14.768 1.00 95.81 176 LEU A CA 1
ATOM 1364 C C . LEU A 1 176 ? -5.841 -1.680 14.893 1.00 95.81 176 LEU A C 1
ATOM 1366 O O . LEU A 1 176 ? -6.329 -2.131 15.930 1.00 95.81 176 LEU A O 1
ATOM 1370 N N . TRP A 1 177 ? -5.461 -2.457 13.882 1.00 95.75 177 TRP A N 1
ATOM 1371 C CA . TRP A 1 177 ? -5.490 -3.917 13.932 1.00 95.75 177 TRP A CA 1
ATOM 1372 C C . TRP A 1 177 ? -4.133 -4.514 13.585 1.00 95.75 177 TRP A C 1
ATOM 1374 O O . TRP A 1 177 ? -3.338 -3.914 12.861 1.00 95.75 177 TRP A O 1
ATOM 1384 N N . THR A 1 178 ? -3.893 -5.729 14.069 1.00 92.56 178 THR A N 1
ATOM 1385 C CA . THR A 1 178 ? -2.801 -6.584 13.603 1.00 92.56 178 THR A CA 1
ATOM 1386 C C . THR A 1 178 ? -3.334 -7.865 12.979 1.00 92.56 178 THR A C 1
ATOM 1388 O O . THR A 1 178 ? -4.364 -8.401 13.398 1.00 92.56 178 THR A O 1
ATOM 1391 N N . LYS A 1 179 ? -2.637 -8.361 11.956 1.00 88.50 179 LYS A N 1
ATOM 1392 C CA . LYS A 1 179 ? -2.939 -9.638 11.311 1.00 88.50 179 LYS A CA 1
ATOM 1393 C C . LYS A 1 179 ? -1.640 -10.377 11.009 1.00 88.50 179 LYS A C 1
ATOM 1395 O O . LYS A 1 179 ? -0.663 -9.758 10.594 1.00 88.50 179 LYS A O 1
ATOM 1400 N N . VAL A 1 180 ? -1.663 -11.698 11.215 1.00 81.56 180 VAL A N 1
ATOM 1401 C CA . VAL A 1 180 ? -0.556 -12.637 10.935 1.00 81.56 180 VAL A CA 1
ATOM 1402 C C . VAL A 1 180 ? 0.804 -12.213 11.522 1.00 81.56 180 VAL A C 1
ATOM 1404 O O . VAL A 1 180 ? 1.839 -12.545 10.966 1.00 81.56 180 VAL A O 1
ATOM 1407 N N . ASP A 1 181 ? 0.799 -11.479 12.641 1.00 74.56 181 ASP A N 1
ATOM 1408 C CA . ASP A 1 181 ? 1.963 -11.009 13.420 1.00 74.56 181 ASP A CA 1
ATOM 1409 C C . ASP A 1 181 ? 3.001 -10.139 12.681 1.00 74.56 181 ASP A C 1
ATOM 1411 O O . ASP A 1 181 ? 3.994 -9.723 13.277 1.00 74.56 181 ASP A O 1
ATOM 1415 N N . PHE A 1 182 ? 2.772 -9.804 11.407 1.00 75.50 182 PHE A N 1
ATOM 1416 C CA . PHE A 1 182 ? 3.654 -8.923 10.634 1.00 75.50 182 PHE A CA 1
ATOM 1417 C C . PHE A 1 182 ? 2.939 -7.749 9.962 1.00 75.50 182 PHE A C 1
ATOM 1419 O O . PHE A 1 182 ? 3.612 -6.912 9.362 1.00 75.50 182 PHE A O 1
ATOM 1426 N N . VAL A 1 183 ? 1.608 -7.654 10.055 1.00 85.62 183 VAL A N 1
ATOM 1427 C CA . VAL A 1 183 ? 0.840 -6.531 9.501 1.00 85.62 183 VAL A CA 1
ATOM 1428 C C . VAL A 1 183 ? 0.228 -5.710 10.625 1.00 85.62 183 VAL A C 1
ATOM 1430 O O . VAL A 1 183 ? -0.430 -6.260 11.508 1.00 85.62 183 VAL A O 1
ATOM 1433 N N . TRP A 1 184 ? 0.393 -4.391 10.550 1.00 91.06 184 TRP A N 1
ATOM 1434 C CA . TRP A 1 184 ? -0.384 -3.414 11.315 1.00 91.06 184 TRP A CA 1
ATOM 1435 C C . TRP A 1 184 ? -1.164 -2.548 10.346 1.00 91.06 184 TRP A C 1
ATOM 1437 O O . TRP A 1 184 ? -0.571 -2.003 9.420 1.00 91.06 184 TRP A O 1
ATOM 1447 N N . TYR A 1 185 ? -2.467 -2.423 10.561 1.00 93.12 185 TYR A N 1
ATOM 1448 C CA . TYR A 1 185 ? -3.377 -1.698 9.686 1.00 93.12 185 TYR A CA 1
ATOM 1449 C C . TYR A 1 185 ? -4.100 -0.604 10.463 1.00 93.12 185 TYR A C 1
ATOM 1451 O O . TYR A 1 185 ? -4.673 -0.870 11.519 1.00 93.12 185 TYR A O 1
ATOM 1459 N N . TYR A 1 186 ? -4.057 0.607 9.923 1.00 94.62 186 TYR A N 1
ATOM 1460 C CA . TYR A 1 186 ? -4.649 1.810 10.483 1.00 94.62 186 TYR A CA 1
ATOM 1461 C C . TYR A 1 186 ? -5.817 2.225 9.592 1.00 94.62 186 TYR A C 1
ATOM 1463 O O . TYR A 1 186 ? -5.621 2.453 8.398 1.00 94.62 186 TYR A O 1
ATOM 1471 N N . GLU A 1 187 ? -7.011 2.338 10.161 1.00 94.69 187 GLU A N 1
ATOM 1472 C CA . GLU A 1 187 ? -8.210 2.844 9.484 1.00 94.69 187 GLU A CA 1
ATOM 1473 C C . GLU A 1 187 ? -8.679 4.104 10.196 1.00 94.69 187 GLU A C 1
ATOM 1475 O O . GLU A 1 187 ? -8.853 4.080 11.414 1.00 94.69 187 GLU A O 1
ATOM 1480 N N . ASP A 1 188 ? -8.901 5.188 9.457 1.00 95.06 188 ASP A N 1
ATOM 1481 C CA . ASP A 1 188 ? -9.457 6.413 10.026 1.00 95.06 188 ASP A CA 1
ATOM 1482 C C . ASP A 1 188 ? -10.823 6.128 10.656 1.00 95.06 188 ASP A C 1
ATOM 1484 O O . ASP A 1 188 ? -11.722 5.598 10.004 1.00 95.06 188 ASP A O 1
ATOM 1488 N N . VAL A 1 189 ? -10.992 6.524 11.915 1.00 96.25 189 VAL A N 1
ATOM 1489 C CA . VAL A 1 189 ? -12.227 6.291 12.672 1.00 96.25 189 VAL A CA 1
ATOM 1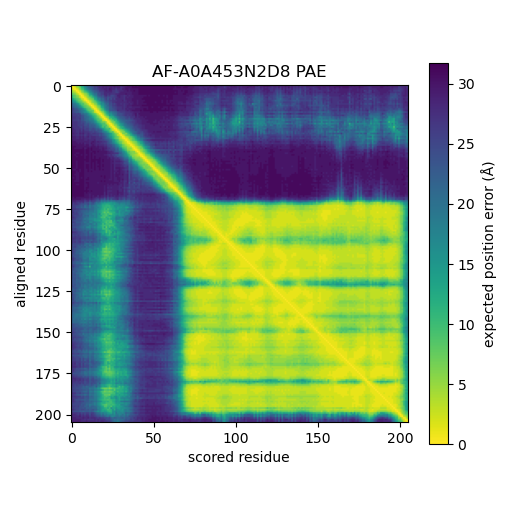490 C C . VAL A 1 189 ? -13.414 6.985 12.016 1.00 96.25 189 VAL A C 1
ATOM 1492 O O . VAL A 1 189 ? -14.527 6.467 12.058 1.00 96.25 189 VAL A O 1
ATOM 1495 N N . LEU A 1 190 ? -13.207 8.187 11.472 1.00 95.19 190 LEU A N 1
ATOM 1496 C CA . LEU A 1 190 ? -14.310 8.998 10.969 1.00 95.19 190 LEU A CA 1
ATOM 1497 C C . LEU A 1 190 ? -14.809 8.494 9.615 1.00 95.19 190 LEU A C 1
ATOM 1499 O O . LEU A 1 190 ? -16.013 8.455 9.369 1.00 95.19 190 LEU A O 1
ATOM 1503 N N . THR A 1 191 ? -13.883 8.173 8.715 1.00 93.25 191 THR A N 1
ATOM 1504 C CA . THR A 1 191 ? -14.214 7.861 7.321 1.00 93.25 191 THR A CA 1
ATOM 1505 C C . THR A 1 191 ? -14.146 6.381 6.982 1.00 93.25 191 THR A C 1
ATOM 1507 O O . THR A 1 191 ? -14.561 6.014 5.881 1.00 93.25 191 THR A O 1
ATOM 1510 N N . HIS A 1 192 ? -13.634 5.549 7.891 1.00 92.94 192 HIS A N 1
ATOM 1511 C CA . HIS A 1 192 ? -13.393 4.123 7.680 1.00 92.94 192 HIS A CA 1
ATOM 1512 C C . HIS A 1 192 ? -12.433 3.816 6.527 1.00 92.94 192 HIS A C 1
ATOM 1514 O O . HIS A 1 192 ? -12.471 2.747 5.917 1.00 92.94 192 HIS A O 1
ATOM 1520 N N . ARG A 1 193 ? -11.572 4.777 6.185 1.00 89.69 193 ARG A N 1
ATOM 1521 C CA . ARG A 1 193 ? -10.634 4.628 5.078 1.00 89.69 193 ARG A CA 1
ATOM 1522 C C . ARG A 1 193 ? -9.279 4.107 5.583 1.00 89.69 193 ARG A C 1
ATOM 1524 O O . ARG A 1 193 ? -8.849 4.535 6.655 1.00 89.69 193 ARG A O 1
ATOM 1531 N N . PRO A 1 194 ? -8.584 3.233 4.828 1.00 91.25 194 PRO A N 1
ATOM 1532 C CA . PRO A 1 194 ? -7.214 2.830 5.158 1.00 91.25 194 PRO A CA 1
ATOM 1533 C C . PRO A 1 194 ? -6.326 4.069 5.257 1.00 91.25 194 PRO A C 1
ATOM 1535 O O . PRO A 1 194 ? -6.338 4.825 4.316 1.00 91.25 194 PRO A O 1
ATOM 1538 N N . VAL A 1 195 ? -5.549 4.291 6.315 1.00 90.88 195 VAL A N 1
ATOM 1539 C CA . VAL A 1 195 ? -4.621 5.444 6.420 1.00 90.88 195 V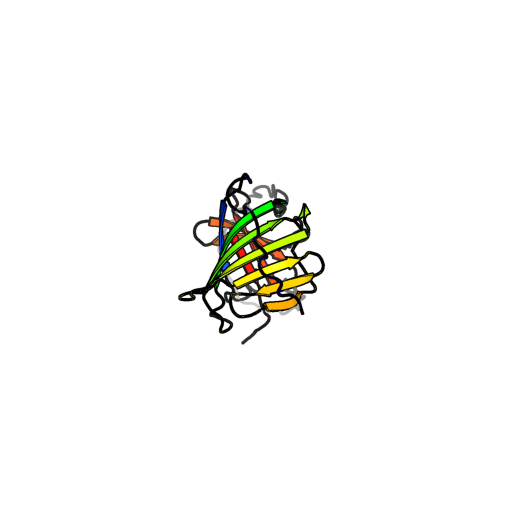AL A CA 1
ATOM 1540 C C . VAL A 1 195 ? -3.176 5.005 6.237 1.00 90.88 195 VAL A C 1
ATOM 1542 O O . VAL A 1 195 ? -2.383 5.655 5.552 1.00 90.88 195 VAL A O 1
ATOM 1545 N N . ARG A 1 196 ? -2.830 3.890 6.881 1.00 89.00 196 ARG A N 1
ATOM 1546 C CA . ARG A 1 196 ? -1.473 3.368 6.931 1.00 89.00 196 ARG A CA 1
ATOM 1547 C C . ARG A 1 196 ? -1.492 1.867 7.115 1.00 89.00 196 ARG A C 1
ATOM 1549 O O . ARG A 1 196 ? -2.347 1.305 7.795 1.00 89.00 196 ARG A O 1
ATOM 1556 N N . TRP A 1 197 ? -0.471 1.229 6.580 1.00 87.00 197 TRP A N 1
ATOM 1557 C CA . TRP A 1 197 ? -0.122 -0.136 6.927 1.00 87.00 197 TRP A CA 1
ATOM 1558 C C . TRP A 1 197 ? 1.387 -0.268 7.118 1.00 87.00 197 TRP A C 1
ATOM 1560 O O . TRP A 1 197 ? 2.178 0.420 6.472 1.00 87.00 197 TRP A O 1
ATOM 1570 N N . ASN A 1 198 ? 1.792 -1.127 8.042 1.00 83.50 198 ASN A N 1
ATOM 1571 C CA . ASN A 1 198 ? 3.194 -1.462 8.240 1.00 83.50 198 ASN A CA 1
ATOM 1572 C C . ASN A 1 198 ? 3.359 -2.965 8.053 1.00 83.50 198 ASN A C 1
ATOM 1574 O O . ASN A 1 198 ? 2.606 -3.742 8.644 1.00 83.50 198 ASN A O 1
ATOM 1578 N N . PHE A 1 199 ? 4.368 -3.345 7.274 1.00 75.69 199 PHE A N 1
ATOM 1579 C CA . PHE A 1 199 ? 4.802 -4.727 7.121 1.00 75.69 199 PHE A CA 1
ATOM 1580 C C . PHE A 1 199 ? 6.120 -4.912 7.870 1.00 75.69 199 PHE A C 1
ATOM 1582 O O . PHE A 1 199 ? 7.092 -4.203 7.605 1.00 75.69 199 PHE A O 1
ATOM 1589 N N . PHE A 1 200 ? 6.173 -5.866 8.795 1.00 67.38 200 PHE A N 1
ATOM 1590 C CA . PHE A 1 200 ? 7.429 -6.307 9.386 1.00 67.38 200 PHE A CA 1
ATOM 1591 C C . PHE A 1 200 ? 8.062 -7.365 8.478 1.00 67.38 200 PHE A C 1
ATOM 1593 O O . PHE A 1 200 ? 7.484 -8.421 8.243 1.00 67.38 200 PHE A O 1
ATOM 1600 N N . ASN A 1 201 ? 9.251 -7.085 7.948 1.00 54.25 201 ASN A N 1
ATOM 1601 C CA . ASN A 1 201 ? 9.946 -7.972 7.007 1.00 54.25 201 ASN A CA 1
ATOM 1602 C C . ASN A 1 201 ? 10.890 -8.986 7.687 1.00 54.25 201 ASN A C 1
ATOM 1604 O O . ASN A 1 201 ? 11.666 -9.646 7.000 1.00 54.25 201 ASN A O 1
ATOM 1608 N N . GLY A 1 202 ? 10.854 -9.115 9.017 1.00 44.72 202 GLY A N 1
ATOM 1609 C CA . GLY A 1 202 ? 11.634 -10.130 9.724 1.00 44.72 202 GLY A CA 1
ATOM 1610 C C . GLY A 1 202 ? 13.090 -9.774 10.029 1.00 44.72 202 GLY A C 1
ATOM 1611 O O . GLY A 1 202 ? 13.760 -10.594 10.650 1.00 44.72 202 GLY A O 1
ATOM 1612 N N . THR A 1 203 ? 13.608 -8.589 9.678 1.00 36.19 203 THR A N 1
ATOM 1613 C CA . THR A 1 203 ? 14.924 -8.175 10.201 1.00 36.19 203 THR A CA 1
ATOM 1614 C C . THR A 1 203 ? 14.783 -7.666 11.633 1.00 36.19 203 THR A C 1
ATOM 1616 O O . THR A 1 203 ? 14.553 -6.480 11.874 1.00 36.19 203 THR A O 1
ATOM 1619 N N . THR A 1 204 ? 14.913 -8.576 12.597 1.00 28.28 204 THR A N 1
ATOM 1620 C CA . THR A 1 204 ? 15.398 -8.224 13.937 1.00 28.28 204 THR A CA 1
ATOM 1621 C C . THR A 1 204 ? 16.835 -7.686 13.835 1.00 28.28 204 THR A C 1
ATOM 1623 O O . THR A 1 204 ? 17.555 -8.111 12.927 1.00 28.28 204 THR A O 1
ATOM 1626 N N . PRO A 1 205 ? 17.259 -6.755 14.712 1.00 30.69 205 PRO A N 1
ATOM 1627 C CA . PRO A 1 205 ? 18.670 -6.395 14.862 1.00 30.69 205 PRO A CA 1
ATOM 1628 C C . PRO A 1 205 ? 19.571 -7.610 15.108 1.00 30.69 205 PRO A C 1
ATOM 1630 O O . PRO A 1 205 ? 19.079 -8.587 15.721 1.00 30.69 205 PRO A O 1
#